Protein AF-A0A971V0Z0-F1 (afdb_monomer_lite)

Foldseek 3Di:
DVVQCVVCVVVVNNCSVQAADEQEAAQCSLVVQVVCLAPPLQRYLAYEYQLYFDQDPDAHDLSSLQHAYEQEAQPPQAPHVNRVSVNNLQVVQLRSLQSVGQYYYAYANPAHSFFAQCQLLVLVQSVLSCVQFPDPVPDSGTHGQDLQFKKWADPPPRDIDNRVPDDDDRSRIHIGSHDVSSVQRSCCNVPRHGDDPDAFAWWAPWDWDDDPFKIKTATHGDFDSNFGFFWKFKDKQNHTPAIVPNDTGQDDDGSGDPDPDPRPGDHRMDIGGDDPDQKMKIWMWTAGPNRHIYDIDIDIDGHD

Secondary structure (DSSP, 8-state):
-HHHHHHHHHHT-GGGGT--EEEEEETHHHHHHHHHHHH-GGGEEEEEEES--S-------TTGGGS-EEEEE-GGGSS-GGG-HHHHHHHHHHHHHHTT--EEEEE-TT-BTTB--THHHHHHHHHHHHHHHS-SSS-SPPPPP-TTT-EEE-TTT--EEEGGG--S--TTSEEESSHHHHHHHHHHHHHSS----SPPPPPEEEEEEEETTEEEEEEE----SSS-EEEEEEEETTEEEEEESSSS-SS---SS--------PPPSEEEEEPPSSSEEEEEEEEEETT--BPPPEEEEEE--

Radius of gyration: 22.87 Å; chains: 1; bounding box: 58×42×67 Å

Structure (mmCIF, N/CA/C/O backbone):
data_AF-A0A971V0Z0-F1
#
_entry.id   AF-A0A971V0Z0-F1
#
loop_
_atom_site.group_PDB
_atom_site.id
_atom_site.type_symbol
_atom_site.label_atom_id
_atom_site.label_alt_id
_atom_site.label_comp_id
_atom_site.label_asym_id
_atom_site.label_entity_id
_atom_site.label_seq_id
_atom_site.pdbx_PDB_ins_code
_atom_site.Cartn_x
_atom_site.Cartn_y
_atom_site.Cartn_z
_atom_site.occupancy
_atom_site.B_iso_or_equiv
_atom_site.auth_seq_id
_atom_site.auth_comp_id
_atom_site.auth_asym_id
_atom_site.auth_atom_id
_atom_site.pdbx_PDB_model_num
ATOM 1 N N . CYS A 1 1 ? 25.313 -8.062 7.297 1.00 66.12 1 CYS A N 1
ATOM 2 C CA . CYS A 1 1 ? 25.421 -6.592 7.423 1.00 66.12 1 CYS A CA 1
ATOM 3 C C . CYS A 1 1 ? 25.907 -6.265 8.836 1.00 66.12 1 CYS A C 1
ATOM 5 O O . CYS A 1 1 ? 25.155 -6.492 9.776 1.00 66.12 1 CYS A O 1
ATOM 7 N N . LYS A 1 2 ? 27.163 -5.816 9.006 1.00 83.69 2 LYS A N 1
ATOM 8 C CA . LYS A 1 2 ? 27.765 -5.567 10.334 1.00 83.69 2 LYS A CA 1
ATOM 9 C C . LYS A 1 2 ? 26.982 -4.517 11.141 1.00 83.69 2 LYS A C 1
ATOM 11 O O . LYS A 1 2 ? 26.727 -4.729 12.317 1.00 83.69 2 LYS A O 1
ATOM 16 N N . ILE A 1 3 ? 26.516 -3.461 10.471 1.00 89.38 3 ILE A N 1
ATOM 17 C CA . ILE A 1 3 ? 25.782 -2.350 11.094 1.00 89.38 3 ILE A CA 1
ATOM 18 C C . ILE A 1 3 ? 24.447 -2.817 11.690 1.00 89.38 3 ILE A C 1
ATOM 20 O O . ILE A 1 3 ? 24.179 -2.549 12.852 1.00 89.38 3 ILE A O 1
ATOM 24 N N . LEU A 1 4 ? 23.622 -3.558 10.941 1.00 90.19 4 LEU A N 1
ATOM 25 C CA . LEU A 1 4 ? 22.314 -4.003 11.450 1.00 90.19 4 LEU A CA 1
ATOM 26 C C . LEU A 1 4 ? 22.428 -4.982 12.623 1.00 90.19 4 LEU A C 1
ATOM 28 O O . LEU A 1 4 ? 21.596 -4.950 13.523 1.00 90.19 4 LEU A O 1
ATOM 32 N N . LYS A 1 5 ? 23.479 -5.811 12.641 1.00 92.38 5 LYS A N 1
ATOM 33 C CA . LYS A 1 5 ? 23.794 -6.656 13.796 1.00 92.38 5 LYS A CA 1
ATOM 34 C C . LYS A 1 5 ? 24.101 -5.807 15.031 1.00 92.38 5 LYS A C 1
ATOM 36 O O . LYS A 1 5 ? 23.558 -6.060 16.100 1.00 92.38 5 LYS A O 1
ATOM 41 N N . GLU A 1 6 ? 24.966 -4.806 14.885 1.00 94.38 6 GLU A N 1
ATOM 42 C CA . GLU A 1 6 ? 25.349 -3.912 15.983 1.00 94.38 6 GLU A CA 1
ATOM 43 C C . GLU A 1 6 ? 24.154 -3.100 16.498 1.00 94.38 6 GLU A C 1
ATOM 45 O O . GLU A 1 6 ? 23.947 -3.040 17.709 1.00 94.38 6 GLU A O 1
ATOM 50 N N . VAL A 1 7 ? 23.326 -2.553 15.599 1.00 94.38 7 VAL A N 1
ATOM 51 C CA . VAL A 1 7 ? 22.084 -1.852 15.961 1.00 94.38 7 VAL A CA 1
ATOM 52 C C . VAL A 1 7 ? 21.140 -2.785 16.712 1.00 94.38 7 VAL A C 1
ATOM 54 O O . VAL A 1 7 ? 20.671 -2.419 17.783 1.00 94.38 7 VAL A O 1
ATOM 57 N N . GLY A 1 8 ? 20.919 -4.003 16.209 1.00 94.94 8 GLY A N 1
ATOM 58 C CA . GLY A 1 8 ? 20.057 -4.982 16.868 1.00 94.94 8 GLY A CA 1
ATOM 59 C C . GLY A 1 8 ? 20.510 -5.337 18.283 1.00 94.94 8 GLY A C 1
ATOM 60 O O . GLY A 1 8 ? 19.686 -5.454 19.184 1.00 94.94 8 GLY A O 1
ATOM 61 N N . ILE A 1 9 ? 21.820 -5.432 18.523 1.00 94.88 9 ILE A N 1
ATOM 62 C CA . ILE A 1 9 ? 22.355 -5.631 19.878 1.00 94.88 9 ILE A CA 1
ATOM 63 C C . ILE A 1 9 ? 22.076 -4.406 20.760 1.00 94.88 9 ILE A C 1
ATOM 65 O O . ILE A 1 9 ? 21.632 -4.560 21.895 1.00 94.88 9 ILE A O 1
ATOM 69 N N . GLN A 1 10 ? 22.314 -3.192 20.254 1.00 96.19 10 GLN A N 1
ATOM 70 C CA . GLN A 1 10 ? 22.150 -1.957 21.031 1.00 96.19 10 GLN A CA 1
ATOM 71 C C . GLN A 1 10 ? 20.689 -1.646 21.374 1.00 96.19 10 GLN A C 1
ATOM 73 O O . GLN A 1 10 ? 20.423 -1.079 22.432 1.00 96.19 10 GLN A O 1
ATOM 78 N N . THR A 1 11 ? 19.744 -2.017 20.509 1.00 95.25 11 THR A N 1
ATOM 79 C CA . THR A 1 11 ? 18.313 -1.743 20.698 1.00 95.25 11 THR A CA 1
ATOM 80 C C . THR A 1 11 ? 17.535 -2.925 21.275 1.00 95.25 11 THR A C 1
ATOM 82 O O . THR A 1 11 ? 16.332 -2.809 21.468 1.00 95.25 11 THR A O 1
ATOM 85 N N . SER A 1 12 ? 18.201 -4.040 21.606 1.00 95.81 12 SER A N 1
ATOM 86 C CA . SER A 1 12 ? 17.560 -5.299 22.034 1.00 95.81 12 SER A CA 1
ATOM 87 C C . SER A 1 12 ? 16.625 -5.915 20.979 1.00 95.81 12 SER A C 1
ATOM 89 O O . SER A 1 12 ? 15.662 -6.595 21.322 1.00 95.81 12 SER A O 1
ATOM 91 N N . HIS A 1 13 ? 16.960 -5.715 19.703 1.00 94.69 13 HIS A N 1
ATOM 92 C CA . HIS A 1 13 ? 16.278 -6.253 18.524 1.00 94.69 13 HIS A CA 1
ATOM 93 C C . HIS A 1 13 ? 17.247 -7.070 17.639 1.00 94.69 13 HIS A C 1
ATOM 95 O O . HIS A 1 13 ? 17.576 -6.654 16.519 1.00 94.69 13 HIS A O 1
ATOM 101 N N . PRO A 1 14 ? 17.779 -8.217 18.114 1.00 93.12 14 PRO A N 1
ATOM 102 C CA . PRO A 1 14 ? 18.748 -9.025 17.362 1.00 93.12 14 PRO A CA 1
ATOM 103 C C . PRO A 1 14 ? 18.206 -9.535 16.015 1.00 93.12 14 PRO A C 1
ATOM 105 O O . PRO A 1 14 ? 18.985 -9.819 15.103 1.00 93.12 14 PRO A O 1
ATOM 108 N N . GLU A 1 15 ? 16.882 -9.604 15.855 1.00 90.75 15 GLU A N 1
ATOM 109 C CA . GLU A 1 15 ? 16.208 -9.948 14.605 1.00 90.75 15 GLU A CA 1
ATOM 110 C C . GLU A 1 15 ? 16.600 -9.030 13.436 1.00 90.75 15 GLU A C 1
ATOM 112 O O . GLU A 1 15 ? 16.624 -9.491 12.294 1.00 90.75 15 GLU A O 1
ATOM 117 N N . LEU A 1 16 ? 17.011 -7.779 13.694 1.00 91.25 16 LEU A N 1
ATOM 118 C CA . LEU A 1 16 ? 17.442 -6.829 12.658 1.00 91.25 16 LEU A CA 1
ATOM 119 C C . LEU A 1 16 ? 18.621 -7.341 11.813 1.00 91.25 16 LEU A C 1
ATOM 121 O O . LEU A 1 16 ? 18.767 -6.954 10.650 1.00 91.25 16 LEU A O 1
ATOM 125 N N . GLU A 1 17 ? 19.454 -8.243 12.347 1.00 90.56 17 GLU A N 1
ATOM 126 C CA . GLU A 1 17 ? 20.558 -8.836 11.583 1.00 90.56 17 GLU A CA 1
ATOM 127 C C . GLU A 1 17 ? 20.050 -9.610 10.354 1.00 90.56 17 GLU A C 1
ATOM 129 O O . GLU A 1 17 ? 20.682 -9.571 9.288 1.00 90.56 17 GLU A O 1
ATOM 134 N N . THR A 1 18 ? 18.902 -10.281 10.480 1.00 88.81 18 THR A N 1
ATOM 135 C CA . THR A 1 18 ? 18.424 -11.290 9.520 1.00 88.81 18 THR A CA 1
ATOM 136 C C . THR A 1 18 ? 17.052 -10.997 8.923 1.00 88.81 18 THR A C 1
ATOM 138 O O . THR A 1 18 ? 16.766 -11.514 7.844 1.00 88.81 18 THR A O 1
ATOM 141 N N . ALA A 1 19 ? 16.249 -10.131 9.548 1.00 90.62 19 ALA A N 1
ATOM 142 C CA . ALA A 1 19 ? 14.921 -9.771 9.067 1.00 90.62 19 ALA A CA 1
ATOM 143 C C . ALA A 1 19 ? 14.952 -9.303 7.596 1.00 90.62 19 ALA A C 1
ATOM 145 O O . ALA A 1 19 ? 15.862 -8.557 7.204 1.00 90.62 19 ALA A O 1
ATOM 146 N N . PRO A 1 20 ? 14.005 -9.751 6.756 1.00 93.56 20 PRO A N 1
ATOM 147 C CA . PRO A 1 20 ? 13.909 -9.276 5.386 1.00 93.56 20 PRO A CA 1
ATOM 148 C C . PRO A 1 20 ? 13.386 -7.832 5.335 1.00 93.56 20 PRO A C 1
ATOM 150 O O . PRO A 1 20 ? 12.742 -7.352 6.264 1.00 93.56 20 PRO A O 1
ATOM 153 N N . PHE A 1 21 ? 13.642 -7.146 4.225 1.00 94.31 21 PHE A N 1
ATOM 154 C CA . PHE A 1 21 ? 13.258 -5.759 4.004 1.00 94.31 21 PHE A CA 1
ATOM 155 C C . PHE A 1 21 ? 12.056 -5.650 3.072 1.00 94.31 21 PHE A C 1
ATOM 157 O O . PHE A 1 21 ? 12.042 -6.231 1.985 1.00 94.31 21 PHE A O 1
ATOM 164 N N . LEU A 1 22 ? 11.095 -4.819 3.460 1.00 96.06 22 LEU A N 1
ATOM 165 C CA . LEU A 1 22 ? 10.288 -4.066 2.508 1.00 96.06 22 LEU A CA 1
ATOM 166 C C . LEU A 1 22 ? 10.969 -2.716 2.330 1.00 96.06 22 LEU A C 1
ATOM 168 O O . LEU A 1 22 ? 11.255 -2.036 3.316 1.00 96.06 22 LEU A O 1
ATOM 172 N N . LEU A 1 23 ? 11.284 -2.362 1.090 1.00 97.00 23 LEU A N 1
ATOM 173 C CA . LEU A 1 23 ? 11.991 -1.125 0.793 1.00 97.00 23 LEU A CA 1
ATOM 174 C C . LEU A 1 23 ? 11.047 -0.159 0.104 1.00 97.00 23 LEU A C 1
ATOM 176 O O . LEU A 1 23 ? 10.551 -0.437 -0.983 1.00 97.00 23 LEU A O 1
ATOM 180 N N . TRP A 1 24 ? 10.841 0.990 0.727 1.00 94.69 24 TRP A N 1
ATOM 181 C CA . TRP A 1 24 ? 10.303 2.159 0.061 1.00 94.69 24 TRP A CA 1
ATOM 182 C C . TRP A 1 24 ? 11.382 3.230 0.024 1.00 94.69 24 TRP A C 1
ATOM 184 O O . TRP A 1 24 ? 12.087 3.438 1.013 1.00 94.69 24 TRP A O 1
ATOM 194 N N . GLY A 1 25 ? 11.509 3.902 -1.113 1.00 93.69 25 GLY A N 1
ATOM 195 C CA . GLY A 1 25 ? 12.444 5.002 -1.253 1.00 93.69 25 GLY A CA 1
ATOM 196 C C . GLY A 1 25 ? 11.913 6.068 -2.188 1.00 93.69 25 GLY A C 1
ATOM 197 O O . GLY A 1 25 ? 11.501 5.758 -3.308 1.00 93.69 25 GLY A O 1
ATOM 198 N N . HIS A 1 26 ? 11.974 7.315 -1.736 1.00 93.69 26 HIS A N 1
ATOM 199 C CA . HIS A 1 26 ? 11.645 8.485 -2.530 1.00 93.69 26 HIS A CA 1
ATOM 200 C C . HIS A 1 26 ? 12.913 9.207 -3.009 1.00 93.69 26 HIS A C 1
ATOM 202 O O . HIS A 1 26 ? 13.921 9.244 -2.299 1.00 93.69 26 HIS A O 1
ATOM 208 N N . SER A 1 27 ? 12.908 9.725 -4.241 1.00 93.69 27 SER A N 1
ATOM 209 C CA . SER A 1 27 ? 14.025 10.492 -4.810 1.00 93.69 27 SER A CA 1
ATOM 210 C C . SER A 1 27 ? 15.372 9.745 -4.711 1.00 93.69 27 SER A C 1
ATOM 212 O O . SER A 1 27 ? 15.506 8.617 -5.202 1.00 93.69 27 SER A O 1
ATOM 214 N N . GLY A 1 28 ? 16.384 10.311 -4.046 1.00 94.62 28 GLY A N 1
ATOM 215 C CA . GLY A 1 28 ? 17.658 9.631 -3.772 1.00 94.62 28 GLY A CA 1
ATOM 216 C C . GLY A 1 28 ? 17.525 8.345 -2.936 1.00 94.62 28 GLY A C 1
ATOM 217 O O . GLY A 1 28 ? 18.286 7.397 -3.131 1.00 94.62 28 GLY A O 1
ATOM 218 N N . GLY A 1 29 ? 16.520 8.252 -2.062 1.00 94.75 29 GLY A N 1
ATOM 219 C CA . GLY A 1 29 ? 16.172 7.016 -1.353 1.00 94.75 29 GLY A CA 1
ATOM 220 C C . GLY A 1 29 ? 15.644 5.928 -2.295 1.00 94.75 29 GLY A C 1
ATOM 221 O O . GLY A 1 29 ? 15.881 4.738 -2.075 1.00 94.75 29 GLY A O 1
ATOM 222 N N . GLY A 1 30 ? 14.992 6.324 -3.392 1.00 95.88 30 GLY A N 1
ATOM 223 C CA . GLY A 1 30 ? 14.602 5.424 -4.476 1.00 95.88 30 GLY A CA 1
ATOM 224 C C . GLY A 1 30 ? 15.822 4.824 -5.180 1.00 95.88 30 GLY A C 1
ATOM 225 O O . GLY A 1 30 ? 15.893 3.607 -5.339 1.00 95.88 30 GLY A O 1
ATOM 226 N N . TYR A 1 31 ? 16.829 5.645 -5.500 1.00 97.00 31 TYR A N 1
ATOM 227 C CA . TYR A 1 31 ? 18.114 5.170 -6.038 1.00 97.00 31 TYR A CA 1
ATOM 228 C C . TYR A 1 31 ? 18.806 4.192 -5.084 1.00 97.00 31 TYR A C 1
ATOM 230 O O . TYR A 1 31 ? 19.267 3.125 -5.493 1.00 97.00 31 TYR A O 1
ATOM 238 N N . TRP A 1 32 ? 18.844 4.528 -3.793 1.00 97.31 32 TRP A N 1
ATOM 239 C CA . TRP A 1 32 ? 19.404 3.649 -2.771 1.00 97.31 32 TRP A CA 1
ATOM 240 C C . TRP A 1 32 ? 18.649 2.314 -2.691 1.00 97.31 32 TRP A C 1
ATOM 242 O O . TRP A 1 32 ? 19.277 1.259 -2.633 1.00 97.31 32 TRP A O 1
ATOM 252 N N . SER A 1 33 ? 17.317 2.331 -2.784 1.00 98.00 33 SER A N 1
ATOM 253 C CA . SER A 1 33 ? 16.497 1.112 -2.805 1.00 98.00 33 SER A CA 1
ATOM 254 C C . SER A 1 33 ? 16.801 0.232 -4.024 1.00 98.00 33 SER A C 1
ATOM 256 O O . SER A 1 33 ? 16.891 -0.991 -3.901 1.00 98.00 33 SER A O 1
ATOM 258 N N . LEU A 1 34 ? 17.053 0.837 -5.190 1.00 98.50 34 LEU A N 1
ATOM 259 C CA . LEU A 1 34 ? 17.511 0.123 -6.387 1.00 98.50 34 LEU A CA 1
ATOM 260 C C . LEU A 1 34 ? 18.926 -0.456 -6.230 1.00 98.50 34 LEU A C 1
ATOM 262 O O . LEU A 1 34 ? 19.196 -1.542 -6.747 1.00 98.50 34 LEU A O 1
ATOM 266 N N . ALA A 1 35 ? 19.820 0.225 -5.509 1.00 98.19 35 ALA A N 1
ATOM 267 C CA . ALA A 1 35 ? 21.143 -0.303 -5.176 1.00 98.19 35 ALA A CA 1
ATOM 268 C C . ALA A 1 35 ? 21.047 -1.486 -4.197 1.00 98.19 35 ALA A C 1
ATOM 270 O O . ALA A 1 35 ? 21.724 -2.496 -4.378 1.00 98.19 35 ALA A O 1
ATOM 271 N N . MET A 1 36 ? 20.148 -1.414 -3.212 1.00 98.00 36 MET A N 1
ATOM 272 C CA . MET A 1 36 ? 19.865 -2.531 -2.308 1.00 98.00 36 MET A CA 1
ATOM 273 C C . MET A 1 36 ? 19.307 -3.740 -3.062 1.00 98.00 36 MET A C 1
ATOM 275 O O . MET A 1 36 ? 19.727 -4.864 -2.796 1.00 98.00 36 MET A O 1
ATOM 279 N N . LEU A 1 37 ? 18.419 -3.518 -4.038 1.00 98.31 37 LEU A N 1
ATOM 280 C CA . LEU A 1 37 ? 17.925 -4.571 -4.929 1.00 98.31 37 LEU A CA 1
ATOM 281 C C . LEU A 1 37 ? 19.058 -5.244 -5.718 1.00 98.31 37 LEU A C 1
ATOM 283 O O . LEU A 1 37 ? 19.038 -6.460 -5.903 1.00 98.31 37 LEU A O 1
ATOM 287 N N . ARG A 1 38 ? 20.051 -4.472 -6.172 1.00 98.12 38 ARG A N 1
ATOM 288 C CA . ARG A 1 38 ? 21.235 -4.998 -6.864 1.00 98.12 38 ARG A CA 1
ATOM 289 C C . ARG A 1 38 ? 22.103 -5.854 -5.936 1.00 98.12 38 ARG A C 1
ATOM 291 O O . ARG A 1 38 ? 22.470 -6.964 -6.318 1.00 98.12 38 ARG A O 1
ATOM 298 N N . ASP A 1 39 ? 22.423 -5.340 -4.750 1.00 97.31 39 ASP A N 1
ATOM 299 C CA . ASP A 1 39 ? 23.467 -5.901 -3.881 1.00 97.31 39 ASP A CA 1
ATOM 300 C C . ASP A 1 39 ? 22.970 -6.983 -2.916 1.00 97.31 39 ASP A C 1
ATOM 302 O O . ASP A 1 39 ? 23.721 -7.905 -2.602 1.00 97.31 39 ASP A O 1
ATOM 306 N N . TYR A 1 40 ? 21.722 -6.882 -2.446 1.00 95.75 40 TYR A N 1
ATOM 307 C CA . TYR A 1 40 ? 21.161 -7.748 -1.399 1.00 95.75 40 TYR A CA 1
ATOM 308 C C . TYR A 1 40 ? 19.764 -8.306 -1.742 1.00 95.75 40 TYR A C 1
ATOM 310 O O . TYR A 1 40 ? 18.870 -8.285 -0.887 1.00 95.75 40 TYR A O 1
ATOM 318 N N . PRO A 1 41 ? 19.518 -8.813 -2.966 1.00 96.44 41 PRO A N 1
ATOM 319 C CA . PRO A 1 41 ? 18.182 -9.241 -3.387 1.00 96.44 41 PRO A CA 1
ATOM 320 C C . PRO A 1 41 ? 17.582 -10.348 -2.508 1.00 96.44 41 PRO A C 1
ATOM 322 O O . PRO A 1 41 ? 16.375 -10.373 -2.285 1.00 96.44 41 PRO A O 1
ATOM 325 N N . GLU A 1 42 ? 18.400 -11.240 -1.947 1.00 93.44 42 GLU A N 1
ATOM 326 C CA . GLU A 1 42 ? 17.946 -12.311 -1.050 1.00 93.44 42 GLU A CA 1
ATOM 327 C C . GLU A 1 42 ? 17.357 -11.808 0.274 1.00 93.44 42 GLU A C 1
ATOM 329 O O . GLU A 1 42 ? 16.672 -12.559 0.965 1.00 93.44 42 GLU A O 1
ATOM 334 N N . ARG A 1 43 ? 17.613 -10.545 0.632 1.00 93.06 43 ARG A N 1
ATOM 335 C CA . ARG A 1 43 ? 17.092 -9.910 1.845 1.00 93.06 43 ARG A CA 1
ATOM 336 C C . ARG A 1 43 ? 15.790 -9.162 1.613 1.00 93.06 43 ARG A C 1
ATOM 338 O O . ARG A 1 43 ? 15.237 -8.659 2.579 1.00 93.06 43 ARG A O 1
ATOM 345 N N . ILE A 1 44 ? 15.308 -9.041 0.380 1.00 97.06 44 ILE A N 1
ATOM 346 C CA . ILE A 1 44 ? 14.229 -8.109 0.045 1.00 97.06 44 ILE A CA 1
ATOM 347 C C . ILE A 1 44 ? 12.956 -8.882 -0.277 1.00 97.06 44 ILE A C 1
ATOM 349 O O . ILE A 1 44 ? 12.992 -9.829 -1.057 1.00 97.06 44 ILE A O 1
ATOM 353 N N . LEU A 1 45 ? 11.828 -8.454 0.292 1.00 97.62 45 LEU A N 1
ATOM 354 C CA . LEU A 1 45 ? 10.473 -8.944 0.016 1.00 97.62 45 LEU A CA 1
ATOM 355 C C . LEU A 1 45 ? 9.815 -8.201 -1.152 1.00 97.62 45 LEU A C 1
ATOM 357 O O . LEU A 1 45 ? 9.182 -8.830 -1.995 1.00 97.62 45 LEU A O 1
ATOM 361 N N . ALA A 1 46 ? 9.993 -6.889 -1.231 1.00 98.56 46 ALA A N 1
ATOM 362 C CA . ALA A 1 46 ? 9.531 -6.053 -2.332 1.00 98.56 46 ALA A CA 1
ATOM 363 C C . ALA A 1 46 ? 10.184 -4.672 -2.251 1.00 98.56 46 ALA A C 1
ATOM 365 O O . ALA A 1 46 ? 10.679 -4.270 -1.192 1.00 98.56 46 ALA A O 1
ATOM 366 N N . VAL A 1 47 ? 10.154 -3.951 -3.369 1.00 98.69 47 VAL A N 1
ATOM 367 C CA . VAL A 1 47 ? 10.658 -2.582 -3.478 1.00 98.69 47 VAL A CA 1
ATOM 368 C C . VAL A 1 47 ? 9.592 -1.686 -4.102 1.00 98.69 47 VAL A C 1
ATOM 370 O O . VAL A 1 47 ? 9.008 -2.039 -5.124 1.00 98.69 47 VAL A O 1
ATOM 373 N N . VAL A 1 48 ? 9.363 -0.511 -3.520 1.00 98.06 48 VAL A N 1
ATOM 374 C CA . VAL A 1 48 ? 8.615 0.581 -4.147 1.00 98.06 48 VAL A CA 1
ATOM 375 C C . VAL A 1 48 ? 9.513 1.810 -4.243 1.00 98.06 48 VAL A C 1
ATOM 377 O O . VAL A 1 48 ? 10.018 2.318 -3.245 1.00 98.06 48 VAL A O 1
ATOM 380 N N . CYS A 1 49 ? 9.701 2.299 -5.460 1.00 97.00 49 CYS A N 1
ATOM 381 C CA . CYS A 1 49 ? 10.505 3.472 -5.764 1.00 97.00 49 CYS A CA 1
ATOM 382 C C . CYS A 1 49 ? 9.583 4.617 -6.182 1.00 97.00 49 CYS A C 1
ATOM 384 O O . CYS A 1 49 ? 8.975 4.575 -7.251 1.00 97.00 49 CYS A O 1
ATOM 386 N N . TYR A 1 50 ? 9.496 5.645 -5.346 1.00 94.19 50 TYR A N 1
ATOM 387 C CA . TYR A 1 50 ? 8.767 6.873 -5.626 1.00 94.19 50 TYR A CA 1
ATOM 388 C C . TYR A 1 50 ? 9.742 7.886 -6.231 1.00 94.19 50 TYR A C 1
ATOM 390 O O . TYR A 1 50 ? 10.583 8.438 -5.534 1.00 94.19 50 TYR A O 1
ATOM 398 N N . SER A 1 51 ? 9.651 8.127 -7.537 1.00 95.19 51 SER A N 1
ATOM 399 C CA . SER A 1 51 ? 10.448 9.156 -8.213 1.00 95.19 51 SER A CA 1
ATOM 400 C C . SER A 1 51 ? 11.956 8.974 -8.010 1.00 95.19 51 SER A C 1
ATOM 402 O O . SER A 1 51 ? 12.659 9.909 -7.649 1.00 95.19 51 SER A O 1
ATOM 404 N N . ALA A 1 52 ? 12.462 7.747 -8.184 1.00 95.94 52 ALA A N 1
ATOM 405 C CA . ALA A 1 52 ? 13.874 7.435 -7.954 1.00 95.94 52 ALA A CA 1
ATOM 406 C C . ALA A 1 52 ? 14.799 8.267 -8.860 1.00 95.94 52 ALA A C 1
ATOM 408 O O . ALA A 1 52 ? 14.624 8.263 -10.072 1.00 95.94 52 ALA A O 1
ATOM 409 N N . ALA A 1 53 ? 15.794 8.935 -8.278 1.00 94.19 53 ALA A N 1
ATOM 410 C CA . ALA A 1 53 ? 16.714 9.824 -8.993 1.00 94.19 53 ALA A CA 1
ATOM 411 C C . ALA A 1 53 ? 17.947 9.095 -9.571 1.00 94.19 53 ALA A C 1
ATOM 413 O O . ALA A 1 53 ? 18.302 8.019 -9.104 1.00 94.19 53 ALA A O 1
ATOM 414 N N . GLY A 1 54 ? 18.673 9.716 -10.508 1.00 92.50 54 GLY A N 1
ATOM 415 C CA . GLY A 1 54 ? 20.086 9.410 -10.804 1.00 92.50 54 GLY A CA 1
ATOM 416 C C . GLY A 1 54 ? 20.395 8.395 -11.917 1.00 92.50 54 GLY A C 1
ATOM 417 O O . GLY A 1 54 ? 21.554 8.302 -12.312 1.00 92.50 54 GLY A O 1
ATOM 418 N N . ASP A 1 55 ? 19.404 7.680 -12.452 1.00 90.88 55 A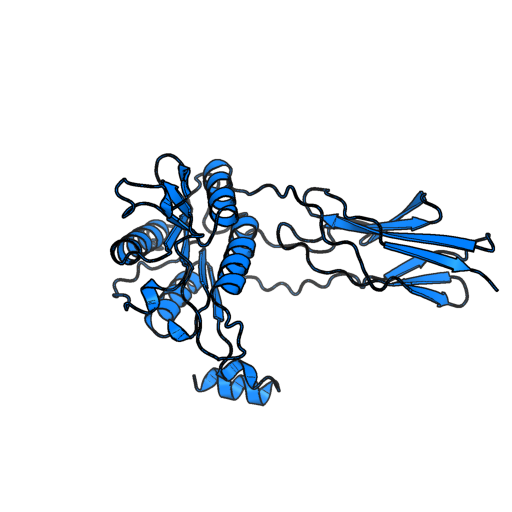SP A N 1
ATOM 419 C CA . ASP A 1 55 ? 19.500 6.749 -13.595 1.00 90.88 55 ASP A CA 1
ATOM 420 C C . ASP A 1 55 ? 20.669 5.739 -13.507 1.00 90.88 55 ASP A C 1
ATOM 422 O O . ASP A 1 55 ? 21.682 5.856 -14.212 1.00 90.88 55 ASP A O 1
ATOM 426 N N . PRO A 1 56 ? 20.557 4.729 -12.628 1.00 93.38 56 PRO A N 1
ATOM 427 C CA . PRO A 1 56 ? 21.611 3.753 -12.405 1.00 93.38 56 PRO A CA 1
ATOM 428 C C . PRO A 1 56 ? 21.896 2.892 -13.644 1.00 93.38 56 PRO A C 1
ATOM 430 O O . PRO A 1 56 ? 21.005 2.267 -14.211 1.00 93.38 56 PRO A O 1
ATOM 433 N N . GLN A 1 57 ? 23.177 2.781 -14.012 1.00 93.38 57 GLN A N 1
ATOM 434 C CA . GLN A 1 57 ? 23.634 2.055 -15.211 1.00 93.38 57 GLN A CA 1
ATOM 435 C C . GLN A 1 57 ? 24.121 0.618 -14.944 1.00 93.38 57 GLN A C 1
ATOM 437 O O . GLN A 1 57 ? 24.740 -0.000 -15.805 1.00 93.38 57 GLN A O 1
ATOM 442 N N . TRP A 1 58 ? 23.878 0.063 -13.756 1.00 95.75 58 TRP A N 1
ATOM 443 C CA . TRP A 1 58 ? 24.323 -1.291 -13.401 1.00 95.75 58 TRP A CA 1
ATOM 444 C C . TRP A 1 58 ? 23.377 -2.385 -13.903 1.00 95.75 58 TRP A C 1
ATOM 446 O O . TRP A 1 58 ? 22.229 -2.123 -14.271 1.00 95.75 58 TRP A O 1
ATOM 456 N N . ASP A 1 59 ? 23.844 -3.631 -13.861 1.00 96.81 59 ASP A N 1
ATOM 457 C CA . ASP A 1 59 ? 23.034 -4.813 -14.152 1.00 96.81 59 ASP A CA 1
ATOM 458 C C . ASP A 1 59 ? 22.464 -5.459 -12.889 1.00 96.81 59 ASP A C 1
ATOM 460 O O . ASP A 1 59 ? 22.997 -5.314 -11.786 1.00 96.81 59 ASP A O 1
ATOM 464 N N . TYR A 1 60 ? 21.363 -6.187 -13.069 1.00 98.19 60 TYR A N 1
ATOM 465 C CA . TYR A 1 60 ? 20.689 -6.936 -12.014 1.00 98.19 60 TYR A CA 1
ATOM 466 C C . TYR A 1 60 ? 20.961 -8.433 -12.155 1.00 98.19 60 TYR A C 1
ATOM 468 O O . TYR A 1 60 ? 21.054 -8.976 -13.254 1.00 98.19 60 TYR A O 1
ATOM 476 N N . SER A 1 61 ? 21.073 -9.124 -11.022 1.00 98.38 61 SER A N 1
ATOM 477 C CA . SER A 1 61 ? 21.210 -10.581 -11.002 1.00 98.38 61 SER A CA 1
ATOM 478 C C . SER A 1 61 ? 19.863 -11.278 -11.230 1.00 98.38 61 SER A C 1
ATOM 480 O O . SER A 1 61 ? 18.798 -10.708 -10.992 1.00 98.38 61 SER A O 1
ATOM 482 N N . CYS A 1 62 ? 19.884 -12.569 -11.578 1.00 97.56 62 CYS A N 1
ATOM 483 C CA . CYS A 1 62 ? 18.663 -13.388 -11.625 1.00 97.56 62 CYS A CA 1
ATOM 484 C C . CYS A 1 62 ? 17.935 -13.460 -10.267 1.00 97.56 62 CYS A C 1
ATOM 486 O O . CYS A 1 62 ? 16.739 -13.730 -10.226 1.00 97.56 62 CYS A O 1
ATOM 488 N N . LYS A 1 63 ? 18.637 -13.220 -9.147 1.00 97.69 63 LYS A N 1
ATOM 489 C CA . LYS A 1 63 ? 18.011 -13.127 -7.820 1.00 97.69 63 LYS A CA 1
ATOM 490 C C . LYS A 1 63 ? 17.207 -11.837 -7.676 1.00 97.69 63 LYS A C 1
ATOM 492 O O . LYS A 1 63 ? 16.088 -11.883 -7.182 1.00 97.69 63 LYS A O 1
ATOM 497 N N . ALA A 1 64 ? 17.747 -10.712 -8.146 1.00 98.31 64 ALA A N 1
ATOM 498 C CA . ALA A 1 64 ? 17.038 -9.433 -8.164 1.00 98.31 64 ALA A CA 1
ATOM 499 C C . ALA A 1 64 ? 15.796 -9.482 -9.070 1.00 98.31 64 ALA A C 1
ATOM 501 O O . ALA A 1 64 ? 14.751 -8.954 -8.707 1.00 98.31 64 ALA A O 1
ATOM 502 N N . ALA A 1 65 ? 15.863 -10.215 -10.186 1.00 97.94 65 ALA A N 1
ATOM 503 C CA . ALA A 1 65 ? 14.725 -10.423 -11.085 1.00 97.94 65 ALA A CA 1
ATOM 504 C C . ALA A 1 65 ? 13.565 -11.247 -10.481 1.00 97.94 65 ALA A C 1
ATOM 506 O O . ALA A 1 65 ? 12.520 -11.374 -11.105 1.00 97.94 65 ALA A O 1
ATOM 507 N N . LYS A 1 66 ? 13.703 -11.797 -9.268 1.00 97.81 66 LYS A N 1
ATOM 508 C CA . LYS A 1 66 ? 12.606 -12.473 -8.548 1.00 97.81 66 LYS A CA 1
ATOM 509 C C . LYS A 1 66 ? 11.834 -11.540 -7.609 1.00 97.81 66 LYS A C 1
ATOM 511 O O . LYS A 1 66 ? 10.827 -11.951 -7.035 1.00 97.81 66 LYS A O 1
ATOM 516 N N . ILE A 1 67 ? 12.314 -10.313 -7.411 1.00 98.56 67 ILE A N 1
ATOM 517 C CA . ILE A 1 67 ? 11.805 -9.389 -6.395 1.00 98.56 67 ILE A CA 1
ATOM 518 C C . ILE A 1 67 ? 10.732 -8.477 -7.007 1.00 98.56 67 ILE A C 1
ATOM 520 O O . ILE A 1 67 ? 11.027 -7.801 -7.993 1.00 98.56 67 ILE A O 1
ATOM 524 N N . PRO A 1 68 ? 9.513 -8.417 -6.435 1.00 98.69 68 PRO A N 1
ATOM 525 C CA . PRO A 1 68 ? 8.498 -7.448 -6.837 1.00 98.69 68 PRO A CA 1
ATOM 526 C C . PRO A 1 68 ? 9.010 -6.011 -6.715 1.00 98.69 68 PRO A C 1
ATOM 528 O O . PRO A 1 68 ? 9.454 -5.602 -5.639 1.00 98.69 68 PRO A O 1
ATOM 531 N N . LEU A 1 69 ? 8.931 -5.255 -7.809 1.00 98.81 69 LEU A N 1
ATOM 532 C CA . LEU A 1 69 ? 9.341 -3.855 -7.889 1.00 98.81 69 LEU A CA 1
ATOM 533 C C . LEU A 1 69 ? 8.211 -3.002 -8.472 1.00 98.81 69 LEU A C 1
ATOM 535 O O . LEU A 1 69 ? 7.751 -3.261 -9.580 1.00 98.81 69 LEU A O 1
ATOM 539 N N . LEU A 1 70 ? 7.824 -1.942 -7.765 1.00 98.75 70 LEU A N 1
ATOM 540 C CA . LEU A 1 70 ? 6.916 -0.910 -8.263 1.00 98.75 70 LEU A CA 1
ATOM 541 C C . LEU A 1 70 ? 7.664 0.419 -8.399 1.00 98.75 70 LEU A C 1
ATOM 543 O O . LEU A 1 70 ? 8.134 0.985 -7.414 1.00 98.75 70 LEU A O 1
ATOM 547 N N . LEU A 1 71 ? 7.765 0.926 -9.621 1.00 98.44 71 LEU A N 1
ATOM 548 C CA . LEU A 1 71 ? 8.382 2.207 -9.950 1.00 98.44 71 LEU A CA 1
ATOM 549 C C . LEU A 1 71 ? 7.279 3.223 -10.220 1.00 98.44 71 LEU A C 1
ATOM 551 O O . LEU A 1 71 ? 6.442 3.007 -11.087 1.00 98.44 71 LEU A O 1
ATOM 555 N N . ARG A 1 72 ? 7.275 4.349 -9.519 1.00 96.00 72 ARG A N 1
ATOM 556 C CA . ARG A 1 72 ? 6.375 5.467 -9.809 1.00 96.00 72 ARG A CA 1
ATOM 557 C C . ARG A 1 72 ? 7.195 6.659 -10.279 1.00 96.00 72 ARG A C 1
ATOM 559 O O . ARG A 1 72 ? 8.171 7.001 -9.619 1.00 96.00 72 ARG A O 1
ATOM 566 N N . HIS A 1 73 ? 6.763 7.327 -11.347 1.00 95.81 73 HIS A N 1
ATOM 567 C CA . HIS A 1 73 ? 7.299 8.628 -11.765 1.00 95.81 73 HIS A CA 1
ATOM 568 C C . HIS A 1 73 ? 6.171 9.598 -12.171 1.00 95.81 73 HIS A C 1
ATOM 570 O O . HIS A 1 73 ? 5.053 9.177 -12.461 1.00 95.81 73 HIS A O 1
ATOM 576 N N . ALA A 1 74 ? 6.460 10.899 -12.194 1.00 95.06 74 ALA A N 1
ATOM 577 C CA . ALA A 1 74 ? 5.533 11.984 -12.562 1.00 95.06 74 ALA A CA 1
ATOM 578 C C . ALA A 1 74 ? 5.889 12.668 -13.902 1.00 95.06 74 ALA A C 1
ATOM 580 O O . ALA A 1 74 ? 5.498 13.803 -14.176 1.00 95.06 74 ALA A O 1
ATOM 581 N N . GLY A 1 75 ? 6.643 11.976 -14.760 1.00 94.44 75 GLY A N 1
ATOM 582 C CA . GLY A 1 75 ? 7.056 12.489 -16.073 1.00 94.44 75 GLY A CA 1
ATOM 583 C C . GLY A 1 75 ? 7.824 13.812 -15.968 1.00 94.44 75 GLY A C 1
ATOM 584 O O . GLY A 1 75 ? 8.692 13.962 -15.115 1.00 94.44 75 GLY A O 1
ATOM 585 N N . ALA A 1 76 ? 7.493 14.786 -16.816 1.00 92.62 76 ALA A N 1
ATOM 586 C CA . ALA A 1 76 ? 8.147 16.099 -16.811 1.00 92.62 76 ALA A CA 1
ATOM 587 C C . ALA A 1 76 ? 7.926 16.908 -15.515 1.00 92.62 76 ALA A C 1
ATOM 589 O O . ALA A 1 76 ? 8.694 17.823 -15.239 1.00 92.62 76 ALA A O 1
ATOM 590 N N . ASN A 1 77 ? 6.912 16.564 -14.711 1.00 91.88 77 ASN A N 1
ATOM 591 C CA . ASN A 1 77 ? 6.639 17.201 -13.418 1.00 91.88 77 ASN A CA 1
ATOM 592 C C . ASN A 1 77 ? 7.441 16.563 -12.266 1.00 91.88 77 ASN A C 1
ATOM 594 O O . ASN A 1 77 ? 7.274 16.930 -11.099 1.00 91.88 77 ASN A O 1
ATOM 598 N N . ASP A 1 78 ? 8.291 15.581 -12.567 1.00 92.00 78 ASP A N 1
ATOM 599 C CA . ASP A 1 78 ? 9.012 14.778 -11.584 1.00 92.00 78 ASP A CA 1
ATOM 600 C C . ASP A 1 78 ? 10.360 15.383 -11.171 1.00 92.00 78 ASP A C 1
ATOM 602 O O . ASP A 1 78 ? 11.408 14.734 -11.205 1.00 92.00 78 ASP A O 1
ATOM 606 N N . GLY A 1 79 ? 10.311 16.658 -10.787 1.00 87.25 79 GLY A N 1
ATOM 607 C CA . GLY A 1 79 ? 11.485 17.450 -10.446 1.00 87.25 79 GLY A CA 1
ATOM 608 C C . GLY A 1 79 ? 12.105 18.095 -11.681 1.00 87.25 79 GLY A C 1
ATOM 609 O O . GLY A 1 79 ? 11.427 18.328 -12.681 1.00 87.25 79 GLY A O 1
ATOM 610 N N . THR A 1 80 ? 13.390 18.435 -11.603 1.00 90.69 80 THR A N 1
ATOM 611 C CA . THR A 1 80 ? 14.112 18.978 -12.757 1.00 90.69 80 THR A CA 1
ATOM 612 C C . THR A 1 80 ? 14.664 17.838 -13.627 1.00 90.69 80 THR A C 1
ATOM 614 O O . THR A 1 80 ? 14.951 16.756 -13.099 1.00 90.69 80 THR A O 1
ATOM 617 N N . PRO A 1 81 ? 14.845 18.037 -14.947 1.00 89.44 81 PRO A N 1
ATOM 618 C CA . PRO A 1 81 ? 15.345 16.993 -15.848 1.00 89.44 81 PRO A CA 1
ATOM 619 C C . PRO A 1 81 ? 16.686 16.374 -15.421 1.00 89.44 81 PRO A C 1
ATOM 621 O O . PRO A 1 81 ? 16.955 15.211 -15.707 1.00 89.44 81 PRO A O 1
ATOM 624 N N . GLU A 1 82 ? 17.521 17.115 -14.689 1.00 92.31 82 GLU A N 1
ATOM 625 C CA . GLU A 1 82 ? 18.818 16.650 -14.185 1.00 92.31 82 GLU A CA 1
ATOM 626 C C . GLU A 1 82 ? 18.695 15.555 -13.113 1.00 92.31 82 GLU A C 1
ATOM 628 O O . GLU A 1 82 ? 19.653 14.815 -12.890 1.00 92.31 82 GLU A O 1
ATOM 633 N N . ILE A 1 83 ? 17.530 15.423 -12.464 1.00 92.06 83 ILE A N 1
ATOM 634 C CA . ILE A 1 83 ? 17.257 14.376 -11.465 1.00 92.06 83 ILE A CA 1
ATOM 635 C C . ILE A 1 83 ? 16.963 13.029 -12.148 1.00 92.06 83 ILE A C 1
ATOM 637 O O . ILE A 1 83 ? 17.269 11.973 -11.589 1.00 92.06 83 ILE A O 1
ATOM 641 N N . ARG A 1 84 ? 16.453 13.057 -13.389 1.00 96.19 84 ARG A N 1
ATOM 642 C CA . ARG A 1 84 ? 16.257 11.884 -14.262 1.00 96.19 84 ARG A CA 1
ATOM 643 C C . ARG A 1 84 ? 15.300 10.822 -13.698 1.00 96.19 84 ARG A C 1
ATOM 645 O O . ARG A 1 84 ? 15.522 9.623 -13.883 1.00 96.19 84 ARG A O 1
ATOM 652 N N . CYS A 1 85 ? 14.259 11.229 -12.965 1.00 96.25 85 CYS A N 1
ATOM 653 C CA . CYS A 1 85 ? 13.299 10.291 -12.365 1.00 96.25 85 CYS A CA 1
ATOM 654 C C . CYS A 1 85 ? 12.545 9.441 -13.404 1.00 96.25 85 CYS A C 1
ATOM 656 O O . CYS A 1 85 ? 12.486 8.217 -13.236 1.00 96.25 85 CYS A O 1
ATOM 658 N N . PRO A 1 86 ? 11.998 10.026 -14.493 1.00 96.69 86 PRO A N 1
ATOM 659 C CA . PRO A 1 86 ? 11.323 9.249 -15.530 1.00 96.69 86 PRO A CA 1
ATOM 660 C C . PRO A 1 86 ? 12.256 8.249 -16.220 1.00 96.69 86 PRO A C 1
ATOM 662 O O . PRO A 1 86 ? 11.877 7.098 -16.424 1.00 96.69 86 PRO A O 1
ATOM 665 N N . GLU A 1 87 ? 13.489 8.655 -16.530 1.00 96.81 87 GLU A N 1
ATOM 666 C CA . GLU A 1 87 ? 14.503 7.802 -17.153 1.00 96.81 87 GLU A CA 1
ATOM 667 C C . GLU A 1 87 ? 14.891 6.655 -16.226 1.00 96.81 87 GLU A C 1
ATOM 669 O O . GLU A 1 87 ? 14.908 5.502 -16.649 1.00 96.81 87 GLU A O 1
ATOM 674 N N . THR A 1 88 ? 15.126 6.953 -14.945 1.00 97.69 88 THR A N 1
ATOM 675 C CA . THR A 1 88 ? 15.430 5.944 -13.925 1.00 97.69 88 THR A CA 1
ATOM 676 C C . THR A 1 88 ? 14.330 4.889 -13.862 1.00 97.69 88 THR A C 1
ATOM 678 O O . THR A 1 88 ? 14.624 3.690 -13.879 1.00 97.69 88 THR A O 1
ATOM 681 N N . ALA A 1 89 ? 13.064 5.316 -13.820 1.00 97.69 89 ALA A N 1
ATOM 682 C CA . ALA A 1 89 ? 11.921 4.414 -13.786 1.00 97.69 89 ALA A CA 1
ATOM 683 C C . ALA A 1 89 ? 11.821 3.572 -15.068 1.00 97.69 89 ALA A C 1
ATOM 685 O O . ALA A 1 89 ? 11.786 2.344 -14.989 1.00 97.69 89 ALA A O 1
ATOM 686 N N . ALA A 1 90 ? 11.837 4.205 -16.243 1.00 97.31 90 ALA A N 1
ATOM 687 C CA . ALA A 1 90 ? 11.687 3.520 -17.525 1.00 97.31 90 ALA A CA 1
ATOM 688 C C . ALA A 1 90 ? 12.839 2.541 -17.811 1.00 97.31 90 ALA A C 1
ATOM 690 O O . ALA A 1 90 ? 12.599 1.387 -18.169 1.00 97.31 90 ALA A O 1
ATOM 691 N N . ASN A 1 91 ? 14.091 2.961 -17.605 1.00 97.81 91 ASN A N 1
ATOM 692 C CA . ASN A 1 91 ? 15.269 2.127 -17.852 1.00 97.81 91 ASN A CA 1
ATOM 693 C C . ASN A 1 91 ? 15.306 0.918 -16.914 1.00 97.81 91 ASN A C 1
ATOM 695 O O . ASN A 1 91 ? 15.549 -0.207 -17.359 1.00 97.81 91 ASN A O 1
ATOM 699 N N . THR A 1 92 ? 15.015 1.130 -15.626 1.00 98.25 92 THR A N 1
ATOM 700 C CA . THR A 1 92 ? 14.973 0.051 -14.629 1.00 98.25 92 THR A CA 1
ATOM 701 C C . THR A 1 92 ? 13.850 -0.937 -14.932 1.00 98.25 92 THR A C 1
ATOM 703 O O . THR A 1 92 ? 14.079 -2.149 -14.917 1.00 98.25 92 THR A O 1
ATOM 706 N N . PHE A 1 93 ? 12.654 -0.431 -15.253 1.00 98.50 93 PHE A N 1
ATOM 707 C CA . PHE A 1 93 ? 11.506 -1.250 -15.630 1.00 98.50 93 PHE A CA 1
ATOM 708 C C . PHE A 1 93 ? 11.824 -2.123 -16.848 1.00 98.50 93 PHE A C 1
ATOM 710 O O . PHE A 1 93 ? 11.702 -3.344 -16.767 1.00 98.50 93 PHE A O 1
ATOM 717 N N . ASN A 1 94 ? 12.3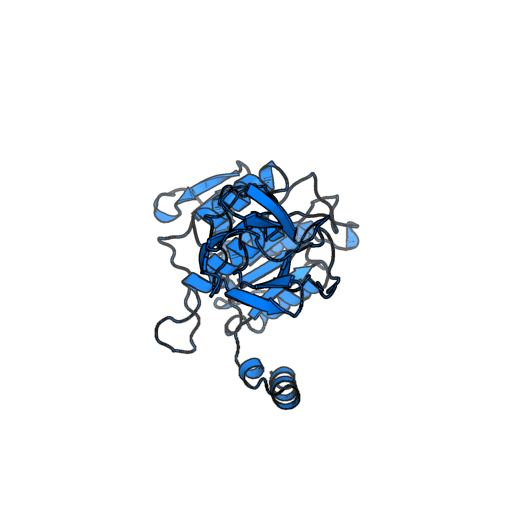20 -1.524 -17.934 1.00 97.56 94 ASN A N 1
ATOM 718 C CA . ASN A 1 94 ? 12.659 -2.243 -19.162 1.00 97.56 94 ASN A CA 1
ATOM 719 C C . ASN A 1 94 ? 13.743 -3.302 -18.926 1.00 97.56 94 ASN A C 1
ATOM 721 O O . ASN A 1 94 ? 13.606 -4.442 -19.376 1.00 97.56 94 ASN A O 1
ATOM 725 N N . LYS A 1 95 ? 14.800 -2.962 -18.172 1.00 97.31 95 LYS A N 1
ATOM 726 C CA . LYS A 1 95 ? 15.875 -3.905 -17.837 1.00 97.31 95 LYS A CA 1
ATOM 727 C C . LYS A 1 95 ? 15.334 -5.114 -17.071 1.00 97.31 95 LYS A C 1
ATOM 729 O O . LYS A 1 95 ? 15.577 -6.245 -17.480 1.00 97.31 95 LYS A O 1
ATOM 734 N N . LEU A 1 96 ? 14.557 -4.904 -16.011 1.00 97.94 96 LEU A N 1
ATOM 735 C CA . LEU A 1 96 ? 14.016 -5.999 -15.201 1.00 97.94 96 LEU A CA 1
ATOM 736 C C . LEU A 1 96 ? 12.922 -6.794 -15.929 1.00 97.94 96 LEU A C 1
ATOM 738 O O . LEU A 1 96 ? 12.897 -8.022 -15.829 1.00 97.94 96 LEU A O 1
ATOM 742 N N . ARG A 1 97 ? 12.057 -6.150 -16.721 1.00 98.00 97 ARG A N 1
ATOM 743 C CA . ARG A 1 97 ? 11.055 -6.866 -17.525 1.00 98.00 97 ARG A CA 1
ATOM 744 C C . ARG A 1 97 ? 11.673 -7.704 -18.640 1.00 98.00 97 ARG A C 1
ATOM 746 O O . ARG A 1 97 ? 11.176 -8.799 -18.890 1.00 98.00 97 ARG A O 1
ATOM 753 N N . SER A 1 98 ? 12.805 -7.287 -19.218 1.00 97.12 98 SER A N 1
ATOM 754 C CA . SER A 1 98 ? 13.576 -8.135 -20.146 1.00 97.12 98 SER A CA 1
ATOM 755 C C . SER A 1 98 ? 14.083 -9.440 -19.505 1.00 97.12 98 SER A C 1
ATOM 757 O O . SER A 1 98 ? 14.353 -10.412 -20.206 1.00 97.12 98 SER A O 1
ATOM 759 N N . MET A 1 99 ? 14.151 -9.486 -18.168 1.00 97.38 99 MET A N 1
ATOM 760 C CA . MET A 1 99 ? 14.491 -10.666 -17.363 1.00 97.38 99 MET A CA 1
ATOM 761 C C . MET A 1 99 ? 13.249 -11.414 -16.834 1.00 97.38 99 MET A C 1
ATOM 763 O O . MET A 1 99 ? 13.372 -12.257 -15.950 1.00 97.38 99 MET A O 1
ATOM 767 N N . ASP A 1 100 ? 12.055 -11.075 -17.330 1.00 97.19 100 ASP A N 1
ATOM 768 C CA . ASP A 1 100 ? 10.739 -11.538 -16.862 1.00 97.19 100 ASP A CA 1
ATOM 769 C C . ASP A 1 100 ? 10.445 -11.277 -15.367 1.00 97.19 100 ASP A C 1
ATOM 771 O O . ASP A 1 100 ? 9.648 -11.978 -14.731 1.00 97.19 100 ASP A O 1
ATOM 775 N N . ALA A 1 101 ? 11.054 -10.232 -14.798 1.00 98.19 101 ALA A N 1
ATOM 776 C CA . ALA A 1 101 ? 10.869 -9.876 -13.395 1.00 98.19 101 ALA A CA 1
ATOM 777 C C . ALA A 1 101 ? 9.468 -9.309 -13.102 1.00 98.19 101 ALA A C 1
ATOM 779 O O . ALA A 1 101 ? 8.872 -8.678 -13.980 1.00 98.19 101 ALA A O 1
ATOM 780 N N . PRO A 1 102 ? 8.952 -9.435 -11.865 1.00 98.38 102 PRO A N 1
ATOM 781 C CA . PRO A 1 102 ? 7.750 -8.736 -11.400 1.00 98.38 102 PRO A CA 1
ATOM 782 C C . PRO A 1 102 ? 7.980 -7.250 -11.160 1.00 98.38 102 PRO A C 1
ATOM 784 O O . PRO A 1 102 ? 7.893 -6.747 -10.042 1.00 98.38 102 PRO A O 1
ATOM 787 N N . ALA A 1 103 ? 8.306 -6.553 -12.239 1.00 98.69 103 ALA A N 1
ATOM 788 C CA . ALA A 1 103 ? 8.447 -5.116 -12.267 1.00 98.69 103 ALA A CA 1
ATOM 789 C C . ALA A 1 103 ? 7.158 -4.480 -12.795 1.00 98.69 103 ALA A C 1
ATOM 791 O O . ALA A 1 103 ? 6.523 -4.982 -13.723 1.00 98.69 103 ALA A O 1
ATOM 792 N N . SER A 1 104 ? 6.790 -3.354 -12.205 1.00 98.75 104 SER A N 1
ATOM 793 C CA . SER A 1 104 ? 5.652 -2.533 -12.595 1.00 98.75 104 SER A CA 1
ATOM 794 C C . SER A 1 104 ? 6.070 -1.070 -12.603 1.00 98.75 104 SER A C 1
ATOM 796 O O . SER A 1 104 ? 6.899 -0.659 -11.790 1.00 98.75 104 SER A O 1
ATOM 798 N N . ILE A 1 105 ? 5.506 -0.287 -13.518 1.00 98.62 105 ILE A N 1
ATOM 799 C CA . ILE A 1 105 ? 5.739 1.150 -13.636 1.00 98.62 105 ILE A CA 1
ATOM 800 C C . ILE A 1 105 ? 4.405 1.900 -13.619 1.00 98.62 105 ILE A C 1
ATOM 802 O O . ILE A 1 105 ? 3.434 1.480 -14.244 1.00 98.62 105 ILE A O 1
ATOM 806 N N . ALA A 1 106 ? 4.341 2.998 -12.876 1.00 97.75 106 ALA A N 1
ATOM 807 C CA . ALA A 1 106 ? 3.167 3.841 -12.736 1.00 97.75 106 ALA A CA 1
ATOM 808 C C . ALA A 1 106 ? 3.517 5.288 -13.085 1.00 97.75 106 ALA A C 1
ATOM 810 O O . ALA A 1 106 ? 4.413 5.889 -12.486 1.00 97.75 106 ALA A O 1
ATOM 811 N N . TYR A 1 107 ? 2.767 5.839 -14.032 1.00 96.00 107 TYR A N 1
ATOM 812 C CA . TYR A 1 107 ? 2.818 7.236 -14.430 1.00 96.00 107 TYR A CA 1
ATOM 813 C C . TYR A 1 107 ? 1.414 7.823 -14.357 1.00 96.00 107 TYR A C 1
ATOM 815 O O . TYR A 1 107 ? 0.451 7.184 -14.773 1.00 96.00 107 TYR A O 1
ATOM 823 N N . ASN A 1 108 ? 1.309 9.037 -13.829 1.00 92.69 108 ASN A N 1
ATOM 824 C CA . ASN A 1 108 ? 0.103 9.846 -13.899 1.00 92.69 108 ASN A CA 1
ATOM 825 C C . ASN A 1 108 ? 0.510 11.320 -14.038 1.00 92.69 108 ASN A C 1
ATOM 827 O O . ASN A 1 108 ? 1.381 11.798 -13.309 1.00 92.69 108 ASN A O 1
ATOM 831 N N . GLU A 1 109 ? -0.107 12.032 -14.979 1.00 87.44 109 GLU A N 1
ATOM 832 C CA . GLU A 1 109 ? 0.250 13.419 -15.309 1.00 87.44 109 GLU A CA 1
ATOM 833 C C . GLU A 1 109 ? -0.153 14.440 -14.234 1.00 87.44 109 GLU A C 1
ATOM 835 O O . GLU A 1 109 ? 0.473 15.494 -14.122 1.00 87.44 109 GLU A O 1
ATOM 840 N N . GLY A 1 11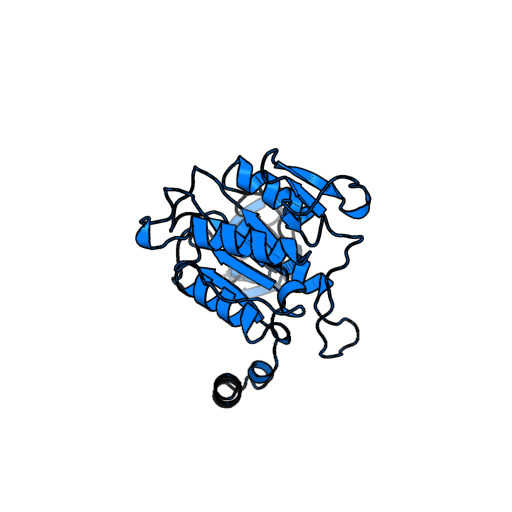0 ? -1.154 14.115 -13.407 1.00 89.06 110 GLY A N 1
ATOM 841 C CA . GLY A 1 110 ? -1.668 14.975 -12.336 1.00 89.06 110 GLY A CA 1
ATOM 842 C C . GLY A 1 110 ? -0.798 15.000 -11.078 1.00 89.06 110 GLY A C 1
ATOM 843 O O . GLY A 1 110 ? -1.184 15.590 -10.071 1.00 89.06 110 GLY A O 1
ATOM 844 N N . GLN A 1 111 ? 0.359 14.343 -11.115 1.00 91.19 111 GLN A N 1
ATOM 845 C CA . GLN A 1 111 ? 1.261 14.205 -9.983 1.00 91.19 111 GLN A CA 1
ATOM 846 C C . GLN A 1 111 ? 2.569 14.980 -10.196 1.00 91.19 111 GLN A C 1
ATOM 848 O O . GLN A 1 111 ? 2.880 15.415 -11.304 1.00 91.19 111 GLN A O 1
ATOM 853 N N . ASN A 1 112 ? 3.363 15.143 -9.135 1.00 92.25 112 ASN A N 1
ATOM 854 C CA . ASN A 1 112 ? 4.707 15.730 -9.220 1.00 92.25 112 ASN A CA 1
ATOM 855 C C . ASN A 1 112 ? 5.715 14.945 -8.363 1.00 92.25 112 ASN A C 1
ATOM 857 O O . ASN A 1 112 ? 5.379 13.882 -7.830 1.00 92.25 112 ASN A O 1
ATOM 861 N N . HIS A 1 113 ? 6.950 15.440 -8.260 1.00 92.19 113 HIS A N 1
ATOM 862 C CA . HIS A 1 113 ? 8.009 14.808 -7.460 1.00 92.19 113 HIS A CA 1
ATOM 863 C C . HIS A 1 113 ? 7.577 14.516 -6.018 1.00 92.19 113 HIS A C 1
ATOM 865 O O . HIS A 1 113 ? 7.834 13.443 -5.506 1.00 92.19 113 HIS A O 1
ATOM 871 N N . ASN A 1 114 ? 6.840 15.449 -5.422 1.00 89.44 114 ASN A N 1
ATOM 872 C CA . ASN A 1 114 ? 6.537 15.564 -3.999 1.00 89.44 114 ASN A CA 1
ATOM 873 C C . ASN A 1 114 ? 5.023 15.486 -3.717 1.00 89.44 114 ASN A C 1
ATOM 875 O O . ASN A 1 114 ? 4.529 15.958 -2.696 1.00 89.44 114 ASN A O 1
ATOM 879 N N . PHE A 1 115 ? 4.235 14.966 -4.651 1.00 87.88 115 PHE A N 1
ATOM 880 C CA . PHE A 1 115 ? 2.792 14.851 -4.490 1.00 87.88 115 PHE A CA 1
ATOM 881 C C . PHE A 1 115 ? 2.311 13.557 -5.115 1.00 87.88 115 PHE A C 1
ATOM 883 O O . PHE A 1 115 ? 2.465 13.367 -6.323 1.00 87.88 115 PHE A O 1
ATOM 890 N N . SER A 1 116 ? 1.778 12.668 -4.276 1.00 85.94 116 SER A N 1
ATOM 891 C CA . SER A 1 116 ? 1.269 11.367 -4.681 1.00 85.94 116 SER A CA 1
ATOM 892 C C . SER A 1 116 ? 0.321 10.756 -3.656 1.00 85.94 116 SER A C 1
ATOM 894 O O . SER A 1 116 ? 0.582 10.782 -2.455 1.00 85.94 116 SER A O 1
ATOM 896 N N . TYR A 1 117 ? -0.710 10.066 -4.141 1.00 89.94 117 TYR A N 1
ATOM 897 C CA . TYR A 1 117 ? -1.504 9.121 -3.344 1.00 89.94 117 TYR A CA 1
ATOM 898 C C . TYR A 1 117 ? -0.971 7.681 -3.446 1.00 89.94 117 TYR A C 1
ATOM 900 O O . TYR A 1 117 ? -1.694 6.716 -3.202 1.00 89.94 117 TYR A O 1
ATOM 908 N N . LEU A 1 118 ? 0.318 7.520 -3.786 1.00 90.94 118 LEU A N 1
ATOM 909 C CA . LEU A 1 118 ? 0.979 6.227 -4.016 1.00 90.94 118 LEU A CA 1
ATOM 910 C C . LEU A 1 118 ? 0.769 5.222 -2.878 1.00 90.94 118 LEU A C 1
ATOM 912 O O . LEU A 1 118 ? 0.739 4.025 -3.144 1.00 90.94 118 LEU A O 1
ATOM 916 N N . ARG A 1 119 ? 0.596 5.675 -1.629 1.00 91.00 119 ARG A N 1
ATOM 917 C CA . ARG A 1 119 ? 0.365 4.788 -0.477 1.00 91.00 119 ARG A CA 1
ATOM 918 C C . ARG A 1 119 ? -0.797 3.810 -0.686 1.00 91.00 119 ARG A C 1
ATOM 920 O O . ARG A 1 119 ? -0.650 2.651 -0.310 1.00 91.00 119 ARG A O 1
ATOM 927 N N . TYR A 1 120 ? -1.883 4.247 -1.331 1.00 91.81 120 TYR A N 1
ATOM 928 C CA . TYR A 1 120 ? -3.079 3.427 -1.558 1.00 91.81 120 TYR A CA 1
ATOM 929 C C . TYR A 1 120 ? -2.826 2.295 -2.568 1.00 91.81 120 TYR A C 1
ATOM 931 O O . TYR A 1 120 ? -3.530 1.293 -2.588 1.00 91.81 120 TYR A O 1
ATOM 939 N N . MET A 1 121 ? -1.773 2.415 -3.380 1.00 92.88 121 MET A N 1
ATOM 940 C CA . MET A 1 121 ? -1.290 1.344 -4.252 1.00 92.88 121 MET A CA 1
ATOM 941 C C . MET A 1 121 ? -0.144 0.549 -3.600 1.00 92.88 121 MET A C 1
ATOM 943 O O . MET A 1 121 ? -0.095 -0.675 -3.696 1.00 92.88 121 MET A O 1
ATOM 947 N N . MET A 1 122 ? 0.776 1.234 -2.919 1.00 94.19 122 MET A N 1
ATOM 948 C CA . MET A 1 122 ? 1.993 0.661 -2.339 1.00 94.19 122 MET A CA 1
ATOM 949 C C . MET A 1 122 ? 1.721 -0.309 -1.189 1.00 94.19 122 MET A C 1
ATOM 951 O O . MET A 1 122 ? 2.343 -1.367 -1.147 1.00 94.19 122 MET A O 1
ATOM 955 N N . ILE A 1 123 ? 0.855 0.049 -0.236 1.00 94.25 123 ILE A N 1
ATOM 956 C CA . ILE A 1 123 ? 0.616 -0.796 0.942 1.00 94.25 123 ILE A CA 1
ATOM 957 C C . ILE A 1 123 ? -0.014 -2.136 0.514 1.00 94.25 123 ILE A C 1
ATOM 959 O O . ILE A 1 123 ? 0.570 -3.171 0.841 1.00 94.25 123 ILE A O 1
ATOM 963 N N . PRO A 1 124 ? -1.076 -2.165 -0.322 1.00 94.88 124 PRO A N 1
ATOM 964 C CA . PRO A 1 124 ? -1.586 -3.421 -0.879 1.00 94.88 124 PRO A CA 1
ATOM 965 C C . PRO A 1 124 ? -0.544 -4.206 -1.689 1.00 94.88 124 PRO A C 1
ATOM 967 O O . PRO A 1 124 ? -0.500 -5.433 -1.620 1.00 94.88 124 PRO A O 1
ATOM 970 N N . PHE A 1 125 ? 0.342 -3.520 -2.422 1.00 97.75 125 PHE A N 1
ATOM 971 C CA . PHE A 1 125 ? 1.448 -4.167 -3.136 1.00 97.75 125 PHE A CA 1
ATOM 972 C C . PHE A 1 125 ? 2.427 -4.878 -2.192 1.00 97.75 125 PHE A C 1
ATOM 974 O O . PHE A 1 125 ? 2.836 -6.012 -2.459 1.00 97.75 125 PHE A O 1
ATOM 981 N N . PHE A 1 126 ? 2.776 -4.250 -1.068 1.00 97.75 126 PHE A N 1
ATOM 982 C CA . PHE A 1 126 ? 3.603 -4.873 -0.040 1.00 97.75 126 PHE A CA 1
ATOM 983 C C . PHE A 1 126 ? 2.899 -6.036 0.661 1.00 97.75 126 PHE A C 1
ATOM 985 O O . PHE A 1 126 ? 3.529 -7.077 0.835 1.00 97.75 126 PHE A O 1
ATOM 992 N N . GLU A 1 127 ? 1.612 -5.916 0.990 1.00 96.06 127 GLU A N 1
ATOM 993 C CA . GLU A 1 127 ? 0.820 -7.015 1.565 1.00 96.06 127 GLU A CA 1
ATOM 994 C C . GLU A 1 127 ? 0.765 -8.233 0.632 1.00 96.06 127 GLU A C 1
ATOM 996 O O . GLU A 1 127 ? 1.013 -9.371 1.047 1.00 96.06 127 GLU A O 1
ATOM 1001 N N . ALA A 1 128 ? 0.536 -8.004 -0.664 1.00 97.06 128 ALA A N 1
ATOM 1002 C CA . ALA A 1 128 ? 0.545 -9.062 -1.667 1.00 97.06 128 ALA A CA 1
ATOM 1003 C C . ALA A 1 128 ? 1.919 -9.750 -1.756 1.00 97.06 128 ALA A C 1
ATOM 1005 O O . ALA A 1 128 ? 2.009 -10.985 -1.787 1.00 97.06 128 ALA A O 1
ATOM 1006 N N . ALA A 1 129 ? 3.004 -8.969 -1.740 1.00 97.31 129 ALA A N 1
ATOM 1007 C CA . ALA A 1 129 ? 4.361 -9.502 -1.735 1.00 97.31 129 ALA A CA 1
ATOM 1008 C C . ALA A 1 129 ? 4.670 -10.293 -0.454 1.00 97.31 129 ALA A C 1
ATOM 1010 O O . ALA A 1 129 ? 5.196 -11.402 -0.546 1.00 97.31 129 ALA A O 1
ATOM 1011 N N . LEU A 1 130 ? 4.305 -9.783 0.727 1.00 95.75 130 LEU A N 1
ATOM 1012 C CA . LEU A 1 130 ? 4.467 -10.465 2.016 1.00 95.75 130 LEU A CA 1
ATOM 1013 C C . LEU A 1 130 ? 3.775 -11.830 2.005 1.00 95.75 130 LEU A C 1
ATOM 1015 O O . LEU A 1 130 ? 4.412 -12.853 2.269 1.00 95.75 130 LEU A O 1
ATOM 1019 N N . LYS A 1 131 ? 2.495 -11.864 1.618 1.00 95.44 131 LYS A N 1
ATOM 1020 C CA . LYS A 1 131 ? 1.670 -13.081 1.579 1.00 95.44 131 LYS A CA 1
ATOM 1021 C C . LYS A 1 131 ? 2.254 -14.169 0.677 1.00 95.44 131 LYS A C 1
ATOM 1023 O O . LYS A 1 131 ? 2.149 -15.363 0.985 1.00 95.44 131 LYS A O 1
ATOM 1028 N N . GLN A 1 132 ? 2.858 -13.780 -0.445 1.00 95.75 132 GLN A N 1
ATOM 1029 C CA . GLN A 1 132 ? 3.447 -14.726 -1.391 1.00 95.75 132 GLN A CA 1
ATOM 1030 C C . GLN A 1 132 ? 4.880 -15.114 -1.040 1.00 95.75 132 GLN A C 1
ATOM 1032 O O . GLN A 1 132 ? 5.249 -16.270 -1.237 1.00 95.75 132 GLN A O 1
ATOM 1037 N N . ARG A 1 133 ? 5.680 -14.183 -0.513 1.00 96.00 133 ARG A N 1
ATOM 1038 C CA . ARG A 1 133 ? 7.131 -14.362 -0.390 1.00 96.00 133 ARG A CA 1
ATOM 1039 C C . ARG A 1 133 ? 7.610 -14.758 0.995 1.00 96.00 133 ARG A C 1
ATOM 1041 O O . ARG A 1 133 ? 8.645 -15.417 1.081 1.00 96.00 133 ARG A O 1
ATOM 1048 N N . LEU A 1 134 ? 6.881 -14.439 2.066 1.00 94.44 134 LEU A N 1
ATOM 1049 C CA . LEU A 1 134 ? 7.236 -14.949 3.391 1.00 94.44 134 LEU A CA 1
ATOM 1050 C C . LEU A 1 134 ? 7.120 -16.482 3.426 1.00 94.44 134 LEU A C 1
ATOM 1052 O O . LEU A 1 134 ? 6.175 -17.026 2.847 1.00 94.44 134 LEU A O 1
ATOM 1056 N N . PRO A 1 135 ? 8.057 -17.189 4.073 1.00 90.69 135 PRO A N 1
ATOM 1057 C CA . PRO A 1 135 ? 7.986 -18.636 4.255 1.00 90.69 135 PRO A CA 1
ATOM 1058 C C . PRO A 1 135 ? 6.797 -19.019 5.149 1.00 90.69 135 PRO A C 1
ATOM 1060 O O . PRO A 1 135 ? 6.470 -18.316 6.101 1.00 90.69 135 PRO A O 1
ATOM 1063 N N . GLN A 1 136 ? 6.133 -20.134 4.835 1.00 87.62 136 GLN A N 1
ATOM 1064 C CA . GLN A 1 136 ? 4.963 -20.630 5.586 1.00 87.62 136 GLN A CA 1
ATOM 1065 C C . GLN A 1 136 ? 5.307 -21.774 6.547 1.00 87.62 136 GLN A C 1
ATOM 1067 O O . GLN A 1 136 ? 4.512 -22.121 7.413 1.00 87.62 136 GLN A O 1
ATOM 1072 N N . ASP A 1 137 ? 6.485 -22.363 6.386 1.00 86.44 137 ASP A N 1
ATOM 1073 C CA . ASP A 1 137 ? 6.973 -23.546 7.093 1.00 86.44 137 ASP A CA 1
ATOM 1074 C C . ASP A 1 137 ? 7.971 -23.204 8.212 1.00 86.44 137 ASP A C 1
ATOM 1076 O O . ASP A 1 137 ? 8.632 -24.088 8.752 1.00 86.44 137 ASP A O 1
ATOM 1080 N N . GLY A 1 138 ? 8.112 -21.917 8.548 1.00 77.62 138 GLY A N 1
ATOM 1081 C CA . GLY A 1 138 ? 9.094 -21.434 9.521 1.00 77.62 138 GLY A CA 1
ATOM 1082 C C . GLY A 1 138 ? 10.543 -21.457 9.019 1.00 77.62 138 GLY A C 1
ATOM 1083 O O . GLY A 1 138 ? 11.453 -21.187 9.803 1.00 77.62 138 GLY A O 1
ATOM 1084 N N . SER A 1 139 ? 10.782 -21.760 7.735 1.00 84.50 139 SER A N 1
ATOM 1085 C CA . SER A 1 139 ? 12.102 -21.596 7.119 1.00 84.50 139 SER A CA 1
ATOM 1086 C C . SER A 1 139 ? 12.479 -20.113 6.990 1.00 84.50 139 SER A C 1
ATOM 1088 O O . SER A 1 139 ? 11.673 -19.223 7.244 1.00 84.50 139 SER A O 1
ATOM 1090 N N . SER A 1 140 ? 13.724 -19.820 6.606 1.00 80.19 140 SER A N 1
ATOM 1091 C CA . SER A 1 140 ? 14.208 -18.447 6.379 1.00 80.19 140 SER A CA 1
ATOM 1092 C C . SER A 1 140 ? 14.259 -18.052 4.899 1.00 80.19 140 SER A C 1
ATOM 1094 O O . SER A 1 140 ? 14.584 -16.910 4.573 1.00 80.19 140 SER A O 1
ATOM 1096 N N . GLY A 1 141 ? 13.963 -18.985 3.989 1.00 87.88 141 GLY A N 1
ATOM 1097 C CA . GLY A 1 141 ? 14.046 -18.762 2.549 1.00 87.88 141 GLY A CA 1
ATOM 1098 C C . GLY A 1 141 ? 12.837 -17.997 2.021 1.00 87.88 141 GLY A C 1
ATOM 1099 O O . GLY A 1 141 ? 11.712 -18.487 2.097 1.00 87.88 141 GLY A O 1
ATOM 1100 N N . LEU A 1 142 ? 13.064 -16.816 1.441 1.00 93.69 142 LEU A N 1
ATOM 1101 C CA . LEU A 1 142 ? 12.002 -16.077 0.758 1.00 93.69 142 LEU A CA 1
ATOM 1102 C C . LEU A 1 142 ? 11.547 -16.839 -0.492 1.00 93.69 142 LEU A C 1
ATOM 1104 O O . LEU A 1 142 ? 12.367 -17.245 -1.317 1.00 93.69 142 LEU A O 1
ATOM 1108 N N . ARG A 1 143 ? 10.233 -16.996 -0.641 1.00 95.62 143 ARG A N 1
ATOM 1109 C CA . ARG A 1 143 ? 9.610 -17.629 -1.807 1.00 95.62 143 ARG A CA 1
ATOM 1110 C C . ARG A 1 143 ? 9.605 -16.675 -3.005 1.00 95.62 143 ARG A C 1
ATOM 1112 O O . ARG A 1 143 ? 9.648 -15.449 -2.851 1.00 95.62 143 ARG A O 1
ATOM 1119 N N . ASP A 1 144 ? 9.528 -17.256 -4.196 1.00 95.75 144 ASP A N 1
ATOM 1120 C CA . ASP A 1 144 ? 9.216 -16.523 -5.422 1.00 95.75 144 ASP A CA 1
ATOM 1121 C C . ASP A 1 144 ? 7.711 -16.207 -5.470 1.00 95.75 144 ASP A C 1
ATOM 1123 O O . ASP A 1 144 ? 6.899 -16.851 -4.798 1.00 95.75 144 ASP A O 1
ATOM 1127 N N . ILE A 1 145 ? 7.326 -15.227 -6.285 1.00 96.00 145 ILE A N 1
ATOM 1128 C CA . ILE A 1 145 ? 5.911 -14.981 -6.584 1.00 96.00 145 ILE A CA 1
ATOM 1129 C C . ILE A 1 145 ? 5.291 -16.140 -7.370 1.00 96.00 145 ILE A C 1
ATOM 1131 O O . ILE A 1 145 ? 5.951 -16.817 -8.161 1.00 96.00 145 ILE A O 1
ATOM 1135 N N . GLN A 1 146 ? 3.994 -16.341 -7.179 1.00 96.06 146 GLN A N 1
ATOM 1136 C CA . GLN A 1 146 ? 3.238 -17.409 -7.821 1.00 96.06 146 GLN A CA 1
ATOM 1137 C C . GLN A 1 146 ? 2.618 -16.894 -9.125 1.00 96.06 146 GLN A C 1
ATOM 1139 O O . GLN A 1 146 ? 1.660 -16.124 -9.104 1.00 96.06 146 GLN A O 1
ATOM 1144 N N . ARG A 1 147 ? 3.175 -17.309 -10.268 1.00 94.94 147 ARG A N 1
ATOM 1145 C CA . ARG A 1 147 ? 2.803 -16.790 -11.602 1.00 94.94 147 ARG A CA 1
ATOM 1146 C C . ARG A 1 147 ? 1.380 -17.148 -12.040 1.00 94.94 147 ARG A C 1
ATOM 1148 O O . ARG A 1 147 ? 0.796 -16.467 -12.872 1.00 94.94 147 ARG A O 1
ATOM 1155 N N . ASP A 1 148 ? 0.778 -18.181 -11.460 1.00 95.75 148 ASP A N 1
ATOM 1156 C CA . ASP A 1 148 ? -0.635 -18.525 -11.665 1.00 95.75 148 ASP A CA 1
ATOM 1157 C C . ASP A 1 148 ? -1.600 -17.514 -11.019 1.00 95.75 148 ASP A C 1
ATOM 1159 O O . ASP A 1 148 ? -2.757 -17.411 -11.441 1.00 95.75 148 ASP A O 1
ATOM 1163 N N . LYS A 1 149 ? -1.117 -16.745 -10.033 1.00 97.12 149 LYS A N 1
ATOM 1164 C CA . LYS A 1 149 ? -1.851 -15.662 -9.363 1.00 97.12 149 LYS A CA 1
ATOM 1165 C C . LYS A 1 149 ? -1.554 -14.286 -9.937 1.00 97.12 149 LYS A C 1
ATOM 1167 O O . LYS A 1 149 ? -2.311 -13.367 -9.654 1.00 97.12 149 LYS A O 1
ATOM 1172 N N . SER A 1 150 ? -0.483 -14.146 -10.713 1.00 98.06 150 SER A N 1
ATOM 1173 C CA . SER A 1 150 ? -0.010 -12.861 -11.214 1.00 98.06 150 SER A CA 1
ATOM 1174 C C . SER A 1 150 ? -0.907 -12.268 -12.299 1.00 98.06 150 SER A C 1
ATOM 1176 O O . SER A 1 150 ? -1.597 -12.972 -13.046 1.00 98.06 150 SER A O 1
ATOM 1178 N N . TRP A 1 151 ? -0.871 -10.942 -12.384 1.00 98.81 151 TRP A N 1
ATOM 1179 C CA . TRP A 1 151 ? -1.629 -10.154 -13.351 1.00 98.81 151 TRP A CA 1
ATOM 1180 C C . TRP A 1 151 ? -0.712 -9.216 -14.119 1.00 98.81 151 TRP A C 1
ATOM 1182 O O . TRP A 1 151 ? 0.276 -8.711 -13.593 1.00 98.81 151 TRP A O 1
ATOM 1192 N N . LEU A 1 152 ? -1.050 -8.997 -15.381 1.00 98.81 152 LEU A N 1
ATOM 1193 C CA . LEU A 1 152 ? -0.365 -8.089 -16.280 1.00 98.81 152 LEU A CA 1
ATOM 1194 C C . LEU A 1 152 ? -1.132 -6.773 -16.374 1.00 98.81 152 LEU A C 1
ATOM 1196 O O . LEU A 1 152 ? -2.362 -6.783 -16.360 1.00 98.81 152 LEU A O 1
ATOM 1200 N N . GLY A 1 153 ? -0.407 -5.667 -16.524 1.00 98.56 153 GLY A N 1
ATOM 1201 C CA . GLY A 1 153 ? -0.961 -4.353 -16.847 1.00 98.56 153 GLY A CA 1
ATOM 1202 C C . GLY A 1 153 ? -0.291 -3.771 -18.087 1.00 98.56 153 GLY A C 1
ATOM 1203 O O . GLY A 1 153 ? 0.932 -3.651 -18.132 1.00 98.56 153 GLY A O 1
ATOM 1204 N N . ASP A 1 154 ? -1.073 -3.429 -19.105 1.00 98.12 154 ASP A N 1
ATOM 1205 C CA . ASP A 1 154 ? -0.576 -2.789 -20.323 1.00 98.12 154 ASP A CA 1
ATOM 1206 C C . ASP A 1 154 ? -0.296 -1.303 -20.068 1.00 98.12 154 ASP A C 1
ATOM 1208 O O . ASP A 1 154 ? -1.208 -0.522 -19.807 1.00 98.12 154 ASP A O 1
ATOM 1212 N N . THR A 1 155 ? 0.969 -0.902 -20.169 1.00 95.94 155 THR A N 1
ATOM 1213 C CA . THR A 1 155 ? 1.424 0.467 -19.887 1.00 95.94 155 THR A CA 1
ATOM 1214 C C . THR A 1 155 ? 0.896 1.518 -20.868 1.00 95.94 155 THR A C 1
ATOM 1216 O O . THR A 1 155 ? 1.006 2.706 -20.575 1.00 95.94 155 THR A O 1
ATOM 1219 N N . LEU A 1 156 ? 0.311 1.110 -22.001 1.00 94.12 156 LEU A N 1
ATOM 1220 C CA . LEU A 1 156 ? -0.263 2.008 -23.005 1.00 94.12 156 LEU A CA 1
ATOM 1221 C C . LEU A 1 156 ? -1.786 2.103 -22.899 1.00 94.12 156 LEU A C 1
ATOM 1223 O O . LEU A 1 156 ? -2.336 3.200 -22.917 1.00 94.12 156 LEU A O 1
ATOM 1227 N N . SER A 1 157 ? -2.472 0.959 -22.826 1.00 96.19 157 SER A N 1
ATOM 1228 C CA . SER A 1 157 ? -3.944 0.917 -22.805 1.00 96.19 157 SER A CA 1
ATOM 1229 C C . SER A 1 157 ? -4.548 0.919 -21.399 1.00 96.19 157 SER A C 1
ATOM 1231 O O . SER A 1 157 ? -5.758 1.081 -21.254 1.00 96.19 157 SER A O 1
ATOM 1233 N N . PHE A 1 158 ? -3.722 0.688 -20.375 1.00 97.12 158 PHE A N 1
ATOM 1234 C CA . PHE A 1 158 ? -4.110 0.441 -18.982 1.00 97.12 158 PHE A CA 1
ATOM 1235 C C . PHE A 1 158 ? -5.017 -0.780 -18.785 1.00 97.12 158 PHE A C 1
ATOM 1237 O O . PHE A 1 158 ? -5.566 -0.985 -17.701 1.00 97.12 158 PHE A O 1
ATOM 1244 N N . ALA A 1 159 ? -5.166 -1.634 -19.801 1.00 98.00 159 ALA A N 1
ATOM 1245 C CA . ALA A 1 159 ? -5.875 -2.897 -19.666 1.00 98.00 159 ALA A CA 1
ATOM 1246 C C . ALA A 1 159 ? -5.100 -3.864 -18.759 1.00 98.00 159 ALA A C 1
ATOM 1248 O O . ALA A 1 159 ? -3.868 -3.918 -18.789 1.00 98.00 159 ALA A O 1
ATOM 1249 N N . ILE A 1 160 ? -5.836 -4.652 -17.975 1.00 98.62 160 ILE A N 1
ATOM 1250 C CA . ILE A 1 160 ? -5.269 -5.681 -17.101 1.00 98.62 160 ILE A CA 1
ATOM 1251 C C . ILE A 1 160 ? -5.697 -7.073 -17.553 1.00 98.62 160 ILE A C 1
ATOM 1253 O O . ILE A 1 160 ? -6.816 -7.272 -18.026 1.00 98.62 160 ILE A O 1
ATOM 1257 N N . PHE A 1 161 ? -4.808 -8.046 -17.378 1.00 98.44 161 PHE A N 1
ATOM 1258 C CA . PHE A 1 161 ? -5.028 -9.426 -17.802 1.00 98.44 161 PHE A CA 1
ATOM 1259 C C . PHE A 1 161 ? -4.493 -10.386 -16.753 1.00 98.44 161 PHE A C 1
ATOM 1261 O O . PHE A 1 161 ? -3.407 -10.176 -16.215 1.00 98.44 161 PHE A O 1
ATOM 1268 N N . LYS A 1 162 ? -5.194 -11.491 -16.510 1.00 98.38 162 LYS A N 1
ATOM 1269 C CA . LYS A 1 162 ? -4.600 -12.598 -15.765 1.00 98.38 162 LYS A CA 1
ATOM 1270 C C . LYS A 1 162 ? -3.423 -13.149 -16.569 1.00 98.38 162 LYS A C 1
ATOM 1272 O O . LYS A 1 162 ? -3.581 -13.461 -17.751 1.00 98.38 162 LYS A O 1
ATOM 1277 N N . GLU A 1 163 ? -2.249 -13.285 -15.950 1.00 97.94 163 GLU A N 1
ATOM 1278 C CA . GLU A 1 163 ? -1.033 -13.651 -16.687 1.00 97.94 163 GLU A CA 1
ATOM 1279 C C . GLU A 1 163 ? -1.191 -14.996 -17.416 1.00 97.94 163 GLU A C 1
ATOM 1281 O O . GLU A 1 163 ? -0.824 -15.128 -18.583 1.00 97.94 163 GLU A O 1
ATOM 1286 N N . SER A 1 164 ? -1.788 -15.982 -16.742 1.00 97.25 164 SER A N 1
ATOM 1287 C CA . SER A 1 164 ? -1.992 -17.338 -17.270 1.00 97.25 164 SER A CA 1
ATOM 1288 C C . SER A 1 164 ? -2.917 -17.412 -18.490 1.00 97.25 164 SER A C 1
ATOM 1290 O O . SER A 1 164 ? -2.845 -18.385 -19.248 1.00 97.25 164 SER A O 1
ATOM 1292 N N . ASP A 1 165 ? -3.728 -16.384 -18.738 1.00 97.25 165 ASP A N 1
ATOM 1293 C CA . ASP A 1 165 ? -4.673 -16.329 -19.859 1.00 97.25 165 ASP A CA 1
ATOM 1294 C C . ASP A 1 165 ? -4.138 -15.495 -21.032 1.00 97.25 165 ASP A C 1
ATOM 1296 O O . ASP A 1 165 ? -4.593 -15.642 -22.167 1.00 97.25 165 ASP A O 1
ATOM 1300 N N . TYR A 1 166 ? -3.117 -14.670 -20.795 1.00 97.31 166 TYR A N 1
ATOM 1301 C CA . TYR A 1 166 ? -2.523 -13.830 -21.825 1.00 97.31 166 TYR A CA 1
ATOM 1302 C C . TYR A 1 166 ? -1.614 -14.644 -22.763 1.00 97.31 166 TYR A C 1
ATOM 1304 O O . TYR A 1 166 ? -0.893 -15.555 -22.347 1.00 97.31 166 TYR A O 1
ATOM 1312 N N . ARG A 1 167 ? -1.683 -14.358 -24.067 1.00 95.81 167 ARG A N 1
ATOM 1313 C CA . ARG A 1 167 ? -0.936 -15.078 -25.124 1.00 95.81 167 ARG A CA 1
ATOM 1314 C C . ARG A 1 167 ? -0.069 -14.165 -25.993 1.00 95.81 167 ARG A C 1
ATOM 1316 O O . ARG A 1 167 ? 0.662 -14.671 -26.838 1.00 95.81 167 ARG A O 1
ATOM 1323 N N . GLY A 1 168 ? -0.178 -12.849 -25.814 1.00 95.12 168 GLY A N 1
ATOM 1324 C CA . GLY A 1 168 ? 0.628 -11.868 -26.534 1.00 95.12 168 GLY A CA 1
ATOM 1325 C C . GLY A 1 168 ? 2.026 -11.706 -25.940 1.00 95.12 168 GLY A C 1
ATOM 1326 O O . GLY A 1 168 ? 2.404 -12.392 -24.988 1.00 95.12 168 GLY A O 1
ATOM 1327 N N . ASP A 1 169 ? 2.780 -10.747 -26.478 1.00 94.50 169 ASP A N 1
ATOM 1328 C CA . ASP A 1 169 ? 4.032 -10.323 -25.857 1.00 94.50 169 ASP A CA 1
ATOM 1329 C C . ASP A 1 169 ? 3.741 -9.549 -24.563 1.00 94.50 169 ASP A C 1
ATOM 1331 O O . ASP A 1 169 ? 2.936 -8.616 -24.547 1.00 94.50 169 ASP A O 1
ATOM 1335 N N . LYS A 1 170 ? 4.377 -9.983 -23.474 1.00 94.94 170 LYS A N 1
ATOM 1336 C CA . LYS A 1 170 ? 4.259 -9.409 -22.128 1.00 94.94 170 LYS A CA 1
ATOM 1337 C C . LYS A 1 170 ? 5.517 -8.650 -21.698 1.00 94.94 170 LYS A C 1
ATOM 1339 O O . LYS A 1 170 ? 5.585 -8.185 -20.560 1.00 94.94 170 LYS A O 1
ATOM 1344 N N . SER A 1 171 ? 6.532 -8.564 -22.561 1.00 92.06 171 SER A N 1
ATOM 1345 C CA . SER A 1 171 ? 7.854 -8.005 -22.244 1.00 92.06 171 SER A CA 1
ATOM 1346 C C . SER A 1 171 ? 7.817 -6.526 -21.838 1.00 92.06 171 SER A C 1
ATOM 1348 O O . SER A 1 171 ? 8.650 -6.097 -21.049 1.00 92.06 171 SER A O 1
ATOM 1350 N N . SER A 1 172 ? 6.825 -5.765 -22.304 1.00 92.75 172 SER A N 1
ATOM 1351 C CA . SER A 1 172 ? 6.616 -4.345 -21.978 1.00 92.75 172 SER A CA 1
ATOM 1352 C C . SER A 1 172 ? 5.481 -4.087 -20.976 1.00 92.75 172 SER A C 1
ATOM 1354 O O . SER A 1 172 ? 5.194 -2.935 -20.644 1.00 92.75 172 SER A O 1
ATOM 1356 N N . MET A 1 173 ? 4.822 -5.142 -20.490 1.00 98.31 173 MET A N 1
ATOM 1357 C CA . MET A 1 173 ? 3.705 -5.033 -19.550 1.00 98.31 173 MET A CA 1
ATOM 1358 C C . MET A 1 173 ? 4.209 -5.025 -18.109 1.00 98.31 173 MET A C 1
ATOM 1360 O O . MET A 1 173 ? 5.171 -5.723 -17.773 1.00 98.31 173 MET A O 1
ATOM 1364 N N . CYS A 1 174 ? 3.526 -4.276 -17.247 1.00 98.75 174 CYS A N 1
ATOM 1365 C CA . CYS A 1 174 ? 3.655 -4.412 -15.803 1.00 98.75 174 CYS A CA 1
ATOM 1366 C C . CYS A 1 174 ? 3.285 -5.834 -15.381 1.00 98.75 174 CYS A C 1
ATOM 1368 O O . CYS A 1 174 ? 2.387 -6.437 -15.968 1.00 98.75 174 CYS A O 1
ATOM 1370 N N . LEU A 1 175 ? 3.952 -6.347 -14.351 1.00 98.75 175 LEU A N 1
ATOM 1371 C CA . LEU A 1 175 ? 3.648 -7.639 -13.750 1.00 98.75 175 LEU A CA 1
ATOM 1372 C C . LEU A 1 175 ? 3.439 -7.473 -12.243 1.00 98.75 175 LEU A C 1
ATOM 1374 O O . LEU A 1 175 ? 4.364 -7.125 -11.504 1.00 98.75 175 LEU A O 1
ATOM 1378 N N . PHE A 1 176 ? 2.218 -7.763 -11.808 1.00 98.69 176 PHE A N 1
ATOM 1379 C CA . PHE A 1 176 ? 1.742 -7.612 -10.443 1.00 98.69 176 PHE A CA 1
ATOM 1380 C C . PHE A 1 176 ? 1.626 -8.965 -9.733 1.00 98.69 176 PHE A C 1
ATOM 1382 O O . PHE A 1 176 ? 1.296 -9.968 -10.377 1.00 98.69 176 PHE A O 1
ATOM 1389 N N . PRO A 1 177 ? 1.856 -9.016 -8.407 1.00 98.12 177 PRO A N 1
ATOM 1390 C CA . PRO A 1 177 ? 1.702 -10.246 -7.637 1.00 98.12 177 PRO A CA 1
ATOM 1391 C C . PRO A 1 177 ? 0.300 -10.863 -7.736 1.00 98.12 177 PRO A C 1
ATOM 1393 O O . PRO A 1 177 ? 0.195 -12.090 -7.740 1.00 98.12 177 PRO A O 1
ATOM 1396 N N . ASP A 1 178 ? -0.755 -10.044 -7.810 1.00 98.44 178 ASP A N 1
ATOM 1397 C CA . ASP A 1 178 ? -2.153 -10.486 -7.842 1.00 98.44 178 ASP A CA 1
ATOM 1398 C C . ASP A 1 178 ? -3.101 -9.504 -8.562 1.00 98.44 178 ASP A C 1
ATOM 1400 O O . ASP A 1 178 ? -2.687 -8.480 -9.104 1.00 98.44 178 ASP A O 1
ATOM 1404 N N . GLU A 1 179 ? -4.392 -9.846 -8.592 1.00 98.06 179 GLU A N 1
ATOM 1405 C CA . GLU A 1 179 ? -5.438 -9.053 -9.248 1.00 98.06 179 GLU A CA 1
ATOM 1406 C C . GLU A 1 179 ? -5.648 -7.693 -8.584 1.00 98.06 179 GLU A C 1
ATOM 1408 O O . GLU A 1 179 ? -5.755 -6.678 -9.270 1.00 98.06 179 GLU A O 1
ATOM 1413 N N . THR A 1 180 ? -5.706 -7.669 -7.251 1.00 96.75 180 THR A N 1
ATOM 1414 C CA . THR A 1 180 ? -5.961 -6.454 -6.471 1.00 96.75 180 THR A CA 1
ATOM 1415 C C . THR A 1 180 ? -4.898 -5.405 -6.758 1.00 96.75 180 THR A C 1
ATOM 1417 O O . THR A 1 180 ? -5.215 -4.255 -7.048 1.00 96.75 180 THR A O 1
ATOM 1420 N N . THR A 1 181 ? -3.629 -5.808 -6.766 1.00 97.94 181 THR A N 1
ATOM 1421 C CA . THR A 1 181 ? -2.516 -4.897 -7.053 1.00 97.94 181 THR A CA 1
ATOM 1422 C C . THR A 1 181 ? -2.540 -4.368 -8.489 1.00 97.94 181 THR A C 1
ATOM 1424 O O . THR A 1 181 ? -2.265 -3.185 -8.696 1.00 97.94 181 THR A O 1
ATOM 1427 N N . ALA A 1 182 ? -2.949 -5.182 -9.469 1.00 98.62 182 ALA A N 1
ATOM 1428 C CA . ALA A 1 182 ? -3.145 -4.727 -10.846 1.00 98.62 182 ALA A CA 1
ATOM 1429 C C . ALA A 1 182 ? -4.330 -3.753 -10.994 1.00 98.62 182 ALA A C 1
ATOM 1431 O O . ALA A 1 182 ? -4.226 -2.771 -11.728 1.00 98.62 182 ALA A O 1
ATOM 1432 N N . ARG A 1 183 ? -5.444 -3.986 -10.286 1.00 98.19 183 ARG A N 1
ATOM 1433 C CA . ARG A 1 183 ? -6.615 -3.088 -10.281 1.00 98.19 183 ARG A CA 1
ATOM 1434 C C . ARG A 1 183 ? -6.297 -1.739 -9.642 1.00 98.19 183 ARG A C 1
ATOM 1436 O O . ARG A 1 183 ? -6.597 -0.708 -10.237 1.00 98.19 183 ARG A O 1
ATOM 1443 N N . ASN A 1 184 ? -5.612 -1.746 -8.499 1.00 97.62 184 ASN A N 1
ATOM 1444 C CA . ASN A 1 184 ? -5.160 -0.520 -7.839 1.00 97.62 184 ASN A CA 1
ATOM 1445 C C . ASN A 1 184 ? -4.220 0.277 -8.748 1.00 97.62 184 ASN A C 1
ATOM 1447 O O . ASN A 1 184 ? -4.334 1.495 -8.841 1.00 97.62 184 ASN A O 1
ATOM 1451 N N . TRP A 1 185 ? -3.317 -0.400 -9.464 1.00 98.44 185 TRP A N 1
ATOM 1452 C CA . TRP A 1 185 ? -2.475 0.254 -10.462 1.00 98.44 185 TRP A CA 1
ATOM 1453 C C . TRP A 1 185 ? -3.284 0.864 -11.604 1.00 98.44 185 TRP A C 1
ATOM 1455 O O . TRP A 1 185 ? -3.061 2.027 -11.927 1.00 98.44 185 TRP A O 1
ATOM 1465 N N . GLN A 1 186 ? -4.230 0.117 -12.180 1.00 98.44 186 GLN A N 1
ATOM 1466 C CA . GLN A 1 186 ? -5.080 0.588 -13.276 1.00 98.44 186 GLN A CA 1
ATOM 1467 C C . GLN A 1 186 ? -5.844 1.863 -12.890 1.00 98.44 186 GLN A C 1
ATOM 1469 O O . GLN A 1 186 ? -5.894 2.823 -13.664 1.00 98.44 186 GLN A O 1
ATOM 1474 N N . GLU A 1 187 ? -6.414 1.896 -11.686 1.00 97.62 187 GLU A N 1
ATOM 1475 C CA . GLU A 1 187 ? -7.101 3.079 -11.170 1.00 97.62 187 GLU A CA 1
ATOM 1476 C C . GLU A 1 187 ? -6.125 4.231 -10.900 1.00 97.62 187 GLU A C 1
ATOM 1478 O O . GLU A 1 187 ? -6.388 5.366 -11.307 1.00 97.62 187 GLU A O 1
ATOM 1483 N N . PHE A 1 188 ? -4.969 3.943 -10.295 1.00 96.75 188 PHE A N 1
ATOM 1484 C CA . PHE A 1 188 ? -3.958 4.947 -9.972 1.00 96.75 188 PHE A CA 1
ATOM 1485 C C . PHE A 1 188 ? -3.400 5.642 -11.214 1.00 96.75 188 PHE A C 1
ATOM 1487 O O . PHE A 1 188 ? -3.319 6.869 -11.241 1.00 96.75 188 PHE A O 1
ATOM 1494 N N . VAL A 1 189 ? -3.025 4.895 -12.258 1.00 96.94 189 VAL A N 1
ATOM 1495 C CA . VAL A 1 189 ? -2.499 5.508 -13.491 1.00 96.94 189 VAL A CA 1
ATOM 1496 C C . VAL A 1 189 ? -3.562 6.344 -14.203 1.00 96.94 189 VAL A C 1
ATOM 1498 O O . VAL A 1 189 ? -3.232 7.365 -14.802 1.00 96.94 189 VAL A O 1
ATOM 1501 N N . SER A 1 190 ? -4.841 5.987 -14.048 1.00 95.75 190 SER A N 1
ATOM 1502 C CA . SER A 1 190 ? -5.966 6.701 -14.658 1.00 95.75 190 SER A CA 1
ATOM 1503 C C . SER A 1 190 ? -6.389 7.954 -13.883 1.00 95.75 190 SER A C 1
ATOM 1505 O O . SER A 1 190 ? -6.733 8.964 -14.490 1.00 95.75 190 SER A O 1
ATOM 1507 N N . THR A 1 191 ? -6.386 7.910 -12.549 1.00 94.88 191 THR A N 1
ATOM 1508 C CA . THR A 1 191 ? -7.018 8.947 -11.705 1.00 94.88 191 THR A CA 1
ATOM 1509 C C . THR A 1 191 ? -6.041 9.687 -10.791 1.00 94.88 191 THR A C 1
ATOM 1511 O O . THR A 1 191 ? -6.376 10.739 -10.251 1.00 94.88 191 THR A O 1
ATOM 1514 N N . GLY A 1 192 ? -4.832 9.155 -10.603 1.00 92.31 192 GLY A N 1
ATOM 1515 C CA . GLY A 1 192 ? -3.844 9.663 -9.653 1.00 92.31 192 GLY A CA 1
ATOM 1516 C C . GLY A 1 192 ? -4.068 9.225 -8.201 1.00 92.31 192 GLY A C 1
ATOM 1517 O O . GLY A 1 192 ? -3.282 9.596 -7.330 1.00 92.31 192 GLY A O 1
ATOM 1518 N N . THR A 1 193 ? -5.111 8.439 -7.920 1.00 93.19 193 THR A N 1
ATOM 1519 C CA . THR A 1 193 ? -5.418 7.876 -6.598 1.00 93.19 193 THR A CA 1
ATOM 1520 C C . THR A 1 193 ? -6.047 6.487 -6.739 1.00 93.19 193 THR A C 1
ATOM 1522 O O . THR A 1 193 ? -6.246 5.996 -7.843 1.00 93.19 193 THR A O 1
ATOM 1525 N N . VAL A 1 194 ? -6.329 5.832 -5.617 1.00 94.44 194 VAL A N 1
ATOM 1526 C CA . VAL A 1 194 ? -7.130 4.604 -5.558 1.00 94.44 194 VAL A CA 1
ATOM 1527 C C . VAL A 1 194 ? -8.242 4.835 -4.547 1.00 94.44 194 VAL A C 1
ATOM 1529 O O . VAL A 1 194 ? -7.977 5.392 -3.477 1.00 94.44 194 VAL A O 1
ATOM 1532 N N . ILE A 1 195 ? -9.473 4.468 -4.892 1.00 94.25 195 ILE A N 1
ATOM 1533 C CA . ILE A 1 195 ? -10.622 4.561 -3.996 1.00 94.25 195 ILE A CA 1
ATOM 1534 C C . ILE A 1 195 ? -10.698 3.300 -3.139 1.00 94.25 195 ILE A C 1
ATOM 1536 O O . ILE A 1 195 ? -10.775 2.182 -3.645 1.00 94.25 195 ILE A O 1
ATOM 1540 N N . ASP A 1 196 ? -10.741 3.488 -1.824 1.00 93.81 196 ASP A N 1
ATOM 1541 C CA . ASP A 1 196 ? -11.071 2.403 -0.910 1.00 93.81 196 ASP A CA 1
ATOM 1542 C C . ASP A 1 196 ? -12.581 2.126 -0.945 1.00 93.81 196 ASP A C 1
ATOM 1544 O O . ASP A 1 196 ? -13.409 3.027 -0.782 1.00 93.81 196 ASP A O 1
ATOM 1548 N N . THR A 1 197 ? -12.932 0.863 -1.175 1.00 94.06 197 THR A N 1
ATOM 1549 C CA . THR A 1 197 ? -14.318 0.373 -1.222 1.00 94.06 197 THR A CA 1
ATOM 1550 C C . THR A 1 197 ? -14.624 -0.638 -0.117 1.00 94.06 197 THR A C 1
ATOM 1552 O O . THR A 1 197 ? -15.738 -1.162 -0.050 1.00 94.06 197 THR A O 1
ATOM 1555 N N . THR A 1 198 ? -13.665 -0.892 0.775 1.00 94.25 198 THR A N 1
ATOM 1556 C CA . THR A 1 198 ? -13.788 -1.832 1.887 1.00 94.25 198 THR A CA 1
ATOM 1557 C C . THR A 1 198 ? -13.905 -1.098 3.222 1.00 94.25 198 THR A C 1
ATOM 1559 O O . THR A 1 198 ? -13.219 -0.106 3.450 1.00 94.25 198 THR A O 1
ATOM 1562 N N . PRO A 1 199 ? -14.809 -1.522 4.121 1.00 96.94 199 PRO A N 1
ATOM 1563 C CA . PRO A 1 199 ? -14.858 -0.954 5.458 1.00 96.94 199 PRO A CA 1
ATOM 1564 C C . PRO A 1 199 ? -13.637 -1.395 6.281 1.00 96.94 199 PRO A C 1
ATOM 1566 O O . PRO A 1 199 ? -13.160 -2.518 6.100 1.00 96.94 199 PRO A O 1
ATOM 1569 N N . PRO A 1 200 ? -13.200 -0.573 7.251 1.00 97.38 200 PRO A N 1
ATOM 1570 C CA . PRO A 1 200 ? -12.108 -0.943 8.142 1.00 97.38 200 PRO A CA 1
ATOM 1571 C C . PRO A 1 200 ? -12.476 -2.154 9.018 1.00 97.38 200 PRO A C 1
ATOM 1573 O O . PRO A 1 200 ? -13.665 -2.420 9.238 1.00 97.38 200 PRO A O 1
ATOM 1576 N N . PRO A 1 201 ? -11.490 -2.857 9.606 1.00 97.62 201 PRO A N 1
ATOM 1577 C CA . PRO A 1 201 ? -11.762 -3.879 10.609 1.00 97.62 201 PRO A CA 1
ATOM 1578 C C . PRO A 1 201 ? -12.536 -3.309 11.815 1.00 97.62 201 PRO A C 1
ATOM 1580 O O . PRO A 1 201 ? -12.283 -2.171 12.243 1.00 97.62 201 PRO A O 1
ATOM 1583 N N . PRO A 1 202 ? -13.484 -4.075 12.393 1.00 98.25 202 PRO A N 1
ATOM 1584 C CA . PRO A 1 202 ? -14.182 -3.648 13.596 1.00 98.25 202 PRO A CA 1
ATOM 1585 C C . PRO A 1 202 ? -13.200 -3.521 14.772 1.00 98.25 202 PRO A C 1
ATOM 1587 O O . PRO A 1 202 ? -12.269 -4.323 14.885 1.00 98.25 202 PRO A O 1
ATOM 1590 N N . PRO A 1 203 ? -13.401 -2.550 15.683 1.00 98.44 203 PRO A N 1
ATOM 1591 C CA . PRO A 1 203 ? -12.655 -2.489 16.936 1.00 98.44 203 PRO A CA 1
ATOM 1592 C C . PRO A 1 203 ? -12.744 -3.806 17.712 1.00 98.44 203 PRO A C 1
ATOM 1594 O O . PRO A 1 203 ? -13.704 -4.554 17.576 1.00 98.44 203 PRO A O 1
ATOM 1597 N N . PHE A 1 204 ? -11.810 -4.079 18.606 1.00 98.31 204 PHE A N 1
ATOM 1598 C CA . PHE A 1 204 ? -11.863 -5.256 19.473 1.00 98.31 204 PHE A CA 1
ATOM 1599 C C . PHE A 1 204 ? -11.445 -4.905 20.899 1.00 98.31 204 PHE A C 1
ATOM 1601 O O . PHE A 1 204 ? -11.111 -3.758 21.202 1.00 98.31 204 PHE A O 1
ATOM 1608 N N . ASP A 1 205 ? -11.548 -5.874 21.811 1.00 97.94 205 ASP A N 1
ATOM 1609 C CA . ASP A 1 205 ? -11.232 -5.692 23.233 1.00 97.94 205 ASP A CA 1
ATOM 1610 C C . ASP A 1 205 ? -11.931 -4.481 23.877 1.00 97.94 205 ASP A C 1
ATOM 1612 O O . ASP A 1 205 ? -11.354 -3.763 24.700 1.00 97.94 205 ASP A O 1
ATOM 1616 N N . LEU A 1 206 ? -13.201 -4.259 23.518 1.00 98.12 206 LEU A N 1
ATOM 1617 C CA . LEU A 1 206 ? -14.015 -3.198 24.100 1.00 98.12 206 LEU A CA 1
ATOM 1618 C C . LEU A 1 206 ? -14.251 -3.452 25.594 1.00 98.12 206 LEU A C 1
ATOM 1620 O O . LEU A 1 206 ? -14.795 -4.481 25.999 1.00 98.12 206 LEU A O 1
ATOM 1624 N N . ARG A 1 207 ? -13.869 -2.481 26.424 1.00 95.81 207 ARG A N 1
ATOM 1625 C CA . ARG A 1 207 ? -14.000 -2.522 27.884 1.00 95.81 207 ARG A CA 1
ATOM 1626 C C . ARG A 1 207 ? -14.622 -1.235 28.399 1.00 95.81 207 ARG A C 1
ATOM 1628 O O . ARG A 1 207 ? -14.393 -0.159 27.849 1.00 95.81 207 ARG A O 1
ATOM 1635 N N . VAL A 1 208 ? -15.369 -1.360 29.492 1.00 92.88 208 VAL A N 1
ATOM 1636 C CA . VAL A 1 208 ? -15.961 -0.238 30.225 1.00 92.88 208 VAL A CA 1
ATOM 1637 C C . VAL A 1 208 ? -15.512 -0.328 31.681 1.00 92.88 208 VAL A C 1
ATOM 1639 O O . VAL A 1 208 ? -15.772 -1.329 32.348 1.00 92.88 208 VAL A O 1
ATOM 1642 N N . GLY A 1 209 ? -14.811 0.699 32.156 1.00 87.56 209 GLY A N 1
ATOM 1643 C CA . GLY A 1 209 ? -14.347 0.836 33.536 1.00 87.56 209 GLY A CA 1
ATOM 1644 C C . GLY A 1 209 ? -15.007 2.008 34.262 1.00 87.56 209 GLY A C 1
ATOM 1645 O O . GLY A 1 209 ? -15.479 2.953 33.631 1.00 87.56 209 GLY A O 1
ATOM 1646 N N . ASN A 1 210 ? -15.007 1.948 35.595 1.00 83.75 210 ASN A N 1
ATOM 1647 C CA . ASN A 1 210 ? -15.519 3.007 36.466 1.00 83.75 210 ASN A CA 1
ATOM 1648 C C . ASN A 1 210 ? -14.386 3.923 36.937 1.00 83.75 210 ASN A C 1
ATOM 1650 O O . ASN A 1 210 ? -13.397 3.441 37.483 1.00 83.75 210 ASN A O 1
ATOM 1654 N N . GLU A 1 211 ? -14.576 5.232 36.805 1.00 81.19 211 GLU A N 1
ATOM 1655 C CA . GLU A 1 211 ? -13.844 6.274 37.533 1.00 81.19 211 GLU A CA 1
ATOM 1656 C C . GLU A 1 211 ? -14.847 7.041 38.430 1.00 81.19 211 GLU A C 1
ATOM 1658 O O . GLU A 1 211 ? -16.063 6.867 38.293 1.00 81.19 211 GLU A O 1
ATOM 1663 N N . GLU A 1 212 ? -14.373 7.850 39.392 1.00 75.62 212 GLU A N 1
ATOM 1664 C CA . GLU A 1 212 ? -15.204 8.430 40.473 1.00 75.62 212 GLU A CA 1
ATOM 1665 C C . GLU A 1 212 ? -16.551 8.993 39.983 1.00 75.62 212 GLU A C 1
ATOM 1667 O O . GLU A 1 212 ? -17.597 8.669 40.554 1.00 75.62 212 GLU A O 1
ATOM 1672 N N . ASN A 1 213 ? -16.548 9.740 38.870 1.00 76.94 213 ASN A N 1
ATOM 1673 C CA . ASN A 1 213 ? -17.732 10.400 38.303 1.00 76.94 213 ASN A CA 1
ATOM 1674 C C . ASN A 1 213 ? -17.974 10.117 36.808 1.00 76.94 213 ASN A C 1
ATOM 1676 O O . ASN A 1 213 ? -18.824 10.758 36.189 1.00 76.94 213 ASN A O 1
ATOM 1680 N N . SER A 1 214 ? -17.270 9.153 36.219 1.00 84.94 214 SER A N 1
ATOM 1681 C CA . SER A 1 214 ? -17.313 8.885 34.778 1.00 84.94 214 SER A CA 1
ATOM 1682 C C . SER A 1 214 ? -17.117 7.406 34.468 1.00 84.94 214 SER A C 1
ATOM 1684 O O . SER A 1 214 ? -16.616 6.636 35.289 1.00 84.94 214 SER A O 1
ATOM 1686 N N . PHE A 1 215 ? -17.520 7.005 33.265 1.00 87.38 215 PHE A N 1
ATOM 1687 C CA . PHE A 1 215 ? -17.128 5.728 32.686 1.00 87.38 215 PHE A CA 1
ATOM 1688 C C . PHE A 1 215 ? -16.053 5.933 31.639 1.00 87.38 215 PHE A C 1
ATOM 1690 O O . PHE A 1 215 ? -16.097 6.870 30.840 1.00 87.38 215 PHE A O 1
ATOM 1697 N N . VAL A 1 216 ? -15.103 5.009 31.644 1.00 93.50 216 VAL A N 1
ATOM 1698 C CA . VAL A 1 216 ? -13.998 4.959 30.704 1.00 93.50 216 VAL A CA 1
ATOM 1699 C C . VAL A 1 216 ? -14.226 3.802 29.757 1.00 93.50 216 VAL A C 1
ATOM 1701 O O . VAL A 1 216 ? -14.216 2.644 30.165 1.00 93.50 216 VAL A O 1
ATOM 1704 N N . ILE A 1 217 ? -14.409 4.132 28.488 1.00 96.06 217 ILE A N 1
ATOM 1705 C CA . ILE A 1 217 ? -14.515 3.178 27.395 1.00 96.06 217 ILE A CA 1
ATOM 1706 C C . ILE A 1 217 ? -13.130 3.061 26.768 1.00 96.06 217 ILE A C 1
ATOM 1708 O O . ILE A 1 217 ? -12.546 4.078 26.400 1.00 96.06 217 ILE A O 1
ATOM 1712 N N . THR A 1 218 ? -12.602 1.849 26.644 1.00 98.00 218 THR A N 1
ATOM 1713 C CA . THR A 1 218 ? -11.333 1.577 25.947 1.00 98.00 218 THR A CA 1
ATOM 1714 C C . THR A 1 218 ? -11.512 0.451 24.950 1.00 98.00 218 THR A C 1
ATOM 1716 O O . THR A 1 218 ? -12.272 -0.475 25.219 1.00 98.00 218 THR A O 1
ATOM 1719 N N . TRP A 1 219 ? -10.786 0.508 23.842 1.00 98.44 219 TRP A N 1
ATOM 1720 C CA . TRP A 1 219 ? -10.780 -0.526 22.810 1.00 98.44 219 TRP A CA 1
ATOM 1721 C C . TRP A 1 219 ? -9.391 -0.639 22.181 1.00 98.44 219 TRP A C 1
ATOM 1723 O O . TRP A 1 219 ? -8.496 0.154 22.477 1.00 98.44 219 TRP A O 1
ATOM 1733 N N . GLN A 1 220 ? -9.233 -1.637 21.323 1.00 98.25 220 GLN A N 1
ATOM 1734 C CA . GLN A 1 220 ? -8.139 -1.773 20.371 1.00 98.25 220 GLN A CA 1
ATOM 1735 C C . GLN A 1 220 ? -8.712 -1.770 18.952 1.00 98.25 220 GLN A C 1
ATOM 1737 O O . GLN A 1 220 ? -9.912 -1.979 18.756 1.00 98.25 220 GLN A O 1
ATOM 1742 N N . ALA A 1 221 ? -7.871 -1.506 17.960 1.00 97.19 221 ALA A N 1
ATOM 1743 C CA . ALA A 1 221 ? -8.251 -1.563 16.558 1.00 97.19 221 ALA A CA 1
ATOM 1744 C C . ALA A 1 221 ? -7.034 -1.936 15.717 1.00 97.19 221 ALA A C 1
ATOM 1746 O O . ALA A 1 221 ? -5.937 -1.422 15.956 1.00 97.19 221 ALA A O 1
ATOM 1747 N N . ASP A 1 222 ? -7.256 -2.793 14.727 1.00 95.25 222 ASP A N 1
ATOM 1748 C CA . ASP A 1 222 ? -6.273 -3.044 13.681 1.00 95.25 222 ASP A CA 1
ATOM 1749 C C . ASP A 1 222 ? -6.280 -1.889 12.679 1.00 95.25 222 ASP A C 1
ATOM 1751 O O . ASP A 1 222 ? -7.250 -1.133 12.577 1.00 95.25 222 ASP A O 1
ATOM 1755 N N . ALA A 1 223 ? -5.179 -1.726 11.947 1.00 89.75 223 ALA A N 1
ATOM 1756 C CA . ALA A 1 223 ? -5.130 -0.755 10.868 1.00 89.75 223 ALA A CA 1
ATOM 1757 C C . ALA A 1 223 ? -6.069 -1.168 9.726 1.00 89.75 223 ALA A C 1
ATOM 1759 O O . ALA A 1 223 ? -6.198 -2.346 9.402 1.00 89.75 223 ALA A O 1
ATOM 1760 N N . ASP A 1 224 ? -6.670 -0.171 9.089 1.00 93.94 224 ASP A N 1
ATOM 1761 C CA . ASP A 1 224 ? -7.242 -0.319 7.757 1.00 93.94 224 ASP A CA 1
ATOM 1762 C C . ASP A 1 224 ? -6.101 -0.220 6.738 1.00 93.94 224 ASP A C 1
ATOM 1764 O O . ASP A 1 224 ? -5.398 0.794 6.692 1.00 93.94 224 ASP A O 1
ATOM 1768 N N . ILE A 1 225 ? -5.841 -1.307 6.014 1.00 89.56 225 ILE A N 1
ATOM 1769 C CA . ILE A 1 225 ? -4.650 -1.458 5.163 1.00 89.56 225 ILE A CA 1
ATOM 1770 C C . ILE A 1 225 ? -4.766 -0.557 3.930 1.00 89.56 225 ILE A C 1
ATOM 1772 O O . ILE A 1 225 ? -3.775 0.009 3.462 1.00 89.56 225 ILE A O 1
ATOM 1776 N N . GLU A 1 226 ? -5.986 -0.416 3.429 1.00 91.00 226 GLU A N 1
ATOM 1777 C CA . GLU A 1 226 ? -6.339 0.285 2.212 1.00 91.00 226 GLU A CA 1
ATOM 1778 C C . GLU A 1 226 ? -6.213 1.797 2.384 1.00 91.00 226 GLU A C 1
ATOM 1780 O O . GLU A 1 226 ? -5.487 2.431 1.614 1.00 91.00 226 GLU A O 1
ATOM 1785 N N . SER A 1 227 ? -6.854 2.389 3.400 1.00 91.94 227 SER A N 1
ATOM 1786 C CA . SER A 1 227 ? -6.876 3.847 3.562 1.00 91.94 227 SER A CA 1
ATOM 1787 C C . SER A 1 227 ? -6.586 4.373 4.966 1.00 91.94 227 SER A C 1
ATOM 1789 O O . SER A 1 227 ? -6.305 5.564 5.119 1.00 91.94 227 SER A O 1
ATOM 1791 N N . GLY A 1 228 ? -6.535 3.511 5.977 1.00 92.50 228 GLY A N 1
ATOM 1792 C CA . GLY A 1 228 ? -6.270 3.887 7.364 1.00 92.50 228 GLY A CA 1
ATOM 1793 C C . GLY A 1 228 ? -7.516 4.402 8.088 1.00 92.50 228 GLY A C 1
ATOM 1794 O O . GLY A 1 228 ? -8.536 4.749 7.495 1.00 92.50 228 GLY A O 1
ATOM 1795 N N . ILE A 1 229 ? -7.438 4.493 9.415 1.00 95.44 229 ILE A N 1
ATOM 1796 C CA . ILE A 1 229 ? -8.571 4.918 10.243 1.00 95.44 229 ILE A CA 1
ATOM 1797 C C . ILE A 1 229 ? -8.625 6.445 10.320 1.00 95.44 229 ILE A C 1
ATOM 1799 O O . ILE A 1 229 ? -7.712 7.105 10.826 1.00 95.44 229 ILE A O 1
ATOM 1803 N N . MET A 1 230 ? -9.752 7.013 9.890 1.00 96.06 230 MET A N 1
ATOM 1804 C CA . MET A 1 230 ? -10.042 8.436 10.022 1.00 96.06 230 MET A CA 1
ATOM 1805 C C . MET A 1 230 ? -10.605 8.778 11.399 1.00 96.06 230 MET A C 1
ATOM 1807 O O . MET A 1 230 ? -10.248 9.812 11.948 1.00 96.06 230 MET A O 1
ATOM 1811 N N . HIS A 1 231 ? -11.496 7.971 11.971 1.00 98.00 231 HIS A N 1
ATOM 1812 C CA . HIS A 1 231 ? -12.001 8.175 13.334 1.00 98.00 231 HIS A CA 1
ATOM 1813 C C . HIS A 1 231 ? -12.745 6.950 13.855 1.00 98.00 231 HIS A C 1
ATOM 1815 O O . HIS A 1 231 ? -13.026 6.010 13.117 1.00 98.00 231 HIS A O 1
ATOM 1821 N N . PHE A 1 232 ? -13.106 7.001 15.132 1.00 98.62 232 PHE A N 1
ATOM 1822 C CA . PHE A 1 232 ? -14.017 6.065 15.770 1.00 98.62 232 PHE A CA 1
ATOM 1823 C C . PHE A 1 232 ? -15.316 6.768 16.135 1.00 98.62 232 PHE A C 1
ATOM 1825 O O . PHE A 1 232 ? -15.273 7.867 16.685 1.00 98.62 232 PHE A O 1
ATOM 1832 N N . ASN A 1 233 ? -16.450 6.124 15.895 1.00 98.69 233 ASN A N 1
ATOM 1833 C CA . ASN A 1 233 ? -17.753 6.531 16.408 1.00 98.69 233 ASN A CA 1
ATOM 1834 C C . ASN A 1 233 ? -18.056 5.775 17.705 1.00 98.69 233 ASN A C 1
ATOM 1836 O O . ASN A 1 233 ? -17.865 4.559 17.777 1.00 98.69 233 ASN A O 1
ATOM 1840 N N . ILE A 1 234 ? -18.546 6.487 18.720 1.00 98.44 234 ILE A N 1
ATOM 1841 C CA . ILE A 1 234 ? -18.897 5.928 20.026 1.00 98.44 234 ILE A CA 1
ATOM 1842 C C . ILE A 1 234 ? -20.405 6.054 20.221 1.00 98.44 234 ILE A C 1
ATOM 1844 O O . ILE A 1 234 ? -20.981 7.139 20.097 1.00 98.44 234 ILE A O 1
ATOM 1848 N N . TYR A 1 235 ? -21.040 4.936 20.562 1.00 97.62 235 TYR A N 1
ATOM 1849 C CA . TYR A 1 235 ? -22.480 4.833 20.745 1.00 97.62 235 TYR A CA 1
ATOM 1850 C C . TYR A 1 235 ? -22.830 4.441 22.178 1.00 97.62 235 TYR A C 1
ATOM 1852 O O . TYR A 1 235 ? -22.159 3.613 22.795 1.00 97.62 235 TYR A O 1
ATOM 1860 N N . GLN A 1 236 ? -23.937 4.994 22.665 1.00 94.69 236 GLN A N 1
ATOM 1861 C CA . GLN A 1 236 ? -24.612 4.561 23.880 1.00 94.69 236 GLN A CA 1
ATOM 1862 C C . GLN A 1 236 ? -26.083 4.290 23.562 1.00 94.69 236 GLN A C 1
ATOM 1864 O O . GLN A 1 236 ? -26.776 5.171 23.061 1.00 94.69 236 GLN A O 1
ATOM 1869 N N . ASP A 1 237 ? -26.559 3.080 23.858 1.00 93.88 237 ASP A N 1
ATOM 1870 C CA . ASP A 1 237 ? -27.913 2.610 23.538 1.00 93.88 237 ASP A CA 1
ATOM 1871 C C . ASP A 1 237 ? -28.295 2.922 22.076 1.00 93.88 237 ASP A C 1
ATOM 1873 O O . ASP A 1 237 ? -29.326 3.535 21.804 1.00 93.88 237 ASP A O 1
ATOM 1877 N N . ASP A 1 238 ? -27.406 2.564 21.141 1.00 95.50 238 ASP A N 1
ATOM 1878 C CA . ASP A 1 238 ? -27.526 2.796 19.690 1.00 95.50 238 ASP A CA 1
ATOM 1879 C C . ASP A 1 238 ? -27.521 4.259 19.225 1.00 95.50 238 ASP A C 1
ATOM 1881 O O . ASP A 1 238 ? -27.485 4.526 18.022 1.00 95.50 238 ASP A O 1
ATOM 1885 N N . ARG A 1 239 ? -27.454 5.222 20.146 1.00 96.00 239 ARG A N 1
ATOM 1886 C CA . ARG A 1 239 ? -27.306 6.641 19.829 1.00 96.00 239 ARG A CA 1
ATOM 1887 C C . ARG A 1 239 ? -25.830 7.019 19.742 1.00 96.00 239 ARG A C 1
ATOM 1889 O O . ARG A 1 239 ? -25.074 6.750 20.669 1.00 96.00 239 ARG A O 1
ATOM 1896 N N . LEU A 1 240 ? -25.433 7.689 18.658 1.00 97.50 240 LEU A N 1
ATOM 1897 C CA . LEU A 1 240 ? -24.102 8.292 18.541 1.00 97.50 240 LEU A CA 1
ATOM 1898 C C . LEU A 1 240 ? -23.952 9.382 19.609 1.00 97.50 240 LEU A C 1
ATOM 1900 O O . LEU A 1 240 ? -24.742 10.329 19.639 1.00 97.50 240 LEU A O 1
ATOM 1904 N N . ILE A 1 241 ? -22.960 9.234 20.481 1.00 96.62 241 ILE A N 1
ATOM 1905 C CA . ILE A 1 241 ? -22.680 10.189 21.562 1.00 96.62 241 ILE A CA 1
ATOM 1906 C C . ILE A 1 241 ? -21.407 10.999 21.324 1.00 96.62 241 ILE A C 1
ATOM 1908 O O . ILE A 1 241 ? -21.238 12.049 21.934 1.00 96.62 241 ILE A O 1
ATOM 1912 N N . GLY A 1 242 ? -20.539 10.543 20.421 1.00 97.44 242 GLY A N 1
ATOM 1913 C CA . GLY A 1 242 ? -19.343 11.274 20.035 1.00 97.44 242 GLY A CA 1
ATOM 1914 C C . GLY A 1 242 ? -18.425 10.469 19.129 1.00 97.44 242 GLY A C 1
ATOM 1915 O O . GLY A 1 242 ? -18.755 9.358 18.709 1.00 97.44 242 GLY A O 1
ATOM 1916 N N . ARG A 1 243 ? -17.259 11.048 18.841 1.00 97.88 243 ARG A N 1
ATOM 1917 C CA . ARG A 1 243 ? -16.204 10.432 18.035 1.00 97.88 243 ARG A CA 1
ATOM 1918 C C . ARG A 1 243 ? -14.815 10.680 18.614 1.00 97.88 243 ARG A C 1
ATOM 1920 O O . ARG A 1 243 ? -14.623 11.627 19.376 1.00 97.88 243 ARG A O 1
ATOM 1927 N N . LEU A 1 244 ? -13.854 9.844 18.226 1.00 98.00 244 LEU A N 1
ATOM 1928 C CA . LEU A 1 244 ? -12.431 10.002 18.525 1.00 98.00 244 LEU A CA 1
ATOM 1929 C C . LEU A 1 244 ? -11.604 10.000 17.221 1.00 98.00 244 LEU A C 1
ATOM 1931 O O . LEU A 1 244 ? -11.672 9.017 16.486 1.00 98.00 244 LEU A O 1
ATOM 1935 N N . PRO A 1 245 ? -10.779 11.027 16.947 1.00 96.62 245 PRO A N 1
ATOM 1936 C CA . PRO A 1 245 ? -10.737 12.310 17.646 1.00 96.62 245 PRO A CA 1
ATOM 1937 C C . PRO A 1 245 ? -12.043 13.094 17.445 1.00 96.62 245 PRO A C 1
ATOM 1939 O O . PRO A 1 245 ? -12.802 12.824 16.511 1.00 96.62 245 PRO A O 1
ATOM 1942 N N . GLU A 1 246 ? -12.288 14.077 18.3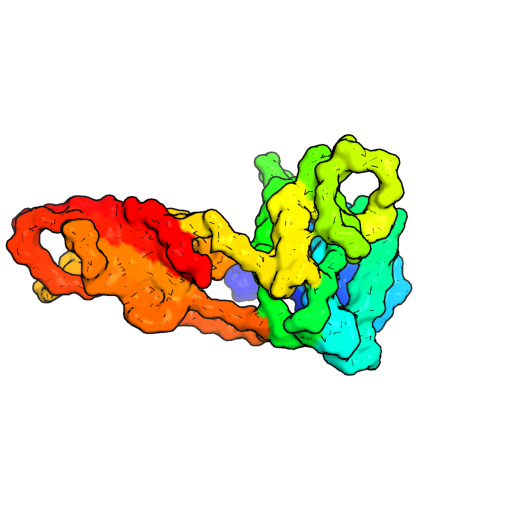16 1.00 96.12 246 GLU A N 1
ATOM 1943 C CA . GLU A 1 246 ? -13.461 14.962 18.230 1.00 96.12 246 GLU A CA 1
ATOM 1944 C C . GLU A 1 246 ? -13.478 15.759 16.913 1.00 96.12 246 GLU A C 1
ATOM 1946 O O . GLU A 1 246 ? -14.532 15.937 16.306 1.00 96.12 246 GLU A O 1
ATOM 1951 N N . ALA A 1 247 ? -12.297 16.152 16.427 1.00 93.81 247 ALA A N 1
ATOM 1952 C CA . ALA A 1 247 ? -12.090 16.809 15.142 1.00 93.81 247 ALA A CA 1
ATOM 1953 C C . ALA A 1 247 ? -10.825 16.280 14.445 1.00 93.81 247 ALA A C 1
ATOM 1955 O O . ALA A 1 247 ? -9.904 15.789 15.097 1.00 93.81 247 ALA A O 1
ATOM 1956 N N . GLY A 1 248 ? -10.772 16.409 13.116 1.00 92.69 248 GLY A N 1
ATOM 1957 C CA . GLY A 1 248 ? -9.662 15.915 12.298 1.00 92.69 248 GLY A CA 1
ATOM 1958 C C . GLY A 1 248 ? -9.645 14.391 12.145 1.00 92.69 248 GLY A C 1
ATOM 1959 O O . GLY A 1 248 ? -10.653 13.718 12.383 1.00 92.69 248 GLY A O 1
ATOM 1960 N N . SER A 1 249 ? -8.493 13.862 11.732 1.00 92.50 249 SER A N 1
ATOM 1961 C CA . SER A 1 249 ? -8.291 12.430 11.491 1.00 92.50 249 SER A CA 1
ATOM 1962 C C . SER A 1 249 ? -7.474 11.788 12.608 1.00 92.50 249 SER A C 1
ATOM 1964 O O . SER A 1 249 ? -6.530 12.384 13.121 1.00 92.50 249 SER A O 1
ATOM 1966 N N . TYR A 1 250 ? -7.839 10.561 12.973 1.00 93.88 250 TYR A N 1
ATOM 1967 C CA . TYR A 1 250 ? -7.135 9.729 13.940 1.00 93.88 250 TYR A CA 1
ATOM 1968 C C . TYR A 1 250 ? -5.724 9.426 13.449 1.00 93.88 250 TYR A C 1
ATOM 1970 O O . TYR A 1 250 ? -4.761 9.727 14.144 1.00 93.88 250 TYR A O 1
ATOM 1978 N N . GLN A 1 251 ? -5.608 8.903 12.229 1.00 89.44 251 GLN A N 1
ATOM 1979 C CA . GLN A 1 251 ? -4.348 8.771 11.509 1.00 89.44 251 GLN A CA 1
ATOM 1980 C C . GLN A 1 251 ? -4.314 9.797 10.381 1.00 89.44 251 GLN A C 1
ATOM 1982 O O . GLN A 1 251 ? -5.246 9.886 9.582 1.00 89.44 251 GLN A O 1
ATOM 1987 N N . THR A 1 252 ? -3.233 10.562 10.302 1.00 84.25 252 THR A N 1
ATOM 1988 C CA . THR A 1 252 ? -2.923 11.417 9.156 1.00 84.25 252 THR A CA 1
ATOM 1989 C C . THR A 1 252 ? -1.699 10.866 8.452 1.00 84.25 252 THR A C 1
ATOM 1991 O O . THR A 1 252 ? -0.841 10.232 9.062 1.00 84.25 252 THR A O 1
ATOM 1994 N N . PHE A 1 253 ? -1.612 11.095 7.153 1.00 79.44 253 PHE A N 1
ATOM 1995 C CA . PHE A 1 253 ? -0.442 10.725 6.383 1.00 79.44 253 PHE A CA 1
ATOM 1996 C C . PHE A 1 253 ? -0.119 11.812 5.380 1.00 79.44 253 PHE A C 1
ATOM 1998 O O . PHE A 1 253 ? -1.009 12.479 4.854 1.00 79.44 253 PHE A O 1
ATOM 2005 N N . ASP A 1 254 ? 1.174 11.984 5.149 1.00 74.19 254 ASP A N 1
ATOM 2006 C CA . ASP A 1 254 ? 1.674 12.933 4.177 1.00 74.19 254 ASP A CA 1
ATOM 2007 C C . ASP A 1 254 ? 1.520 12.354 2.758 1.00 74.19 254 ASP A C 1
ATOM 2009 O O . ASP A 1 254 ? 1.811 11.181 2.515 1.00 74.19 254 ASP A O 1
ATOM 2013 N N . THR A 1 255 ? 1.044 13.180 1.825 1.00 72.44 255 THR A N 1
ATOM 2014 C CA . THR A 1 255 ? 1.022 12.891 0.379 1.00 72.44 255 THR A CA 1
ATOM 2015 C C . THR A 1 255 ? 2.377 13.167 -0.285 1.00 72.44 255 THR A C 1
ATOM 2017 O O . THR A 1 255 ? 2.527 12.990 -1.493 1.00 72.44 255 THR A O 1
ATOM 2020 N N . ASN A 1 256 ? 3.349 13.649 0.490 1.00 69.88 256 ASN A N 1
ATOM 2021 C CA . ASN A 1 256 ? 4.665 14.080 0.044 1.00 69.88 256 ASN A CA 1
ATOM 2022 C C . ASN A 1 256 ? 5.819 13.335 0.746 1.00 69.88 256 ASN A C 1
ATOM 2024 O O . ASN A 1 256 ? 6.688 12.772 0.093 1.00 69.88 256 ASN A O 1
ATOM 2028 N N . GLY A 1 257 ? 5.866 13.362 2.075 1.00 56.41 257 GLY A N 1
ATOM 2029 C CA . GLY A 1 257 ? 7.145 13.418 2.768 1.00 56.41 257 GLY A CA 1
ATOM 2030 C C . GLY A 1 257 ? 7.850 12.103 3.085 1.00 56.41 257 GLY A C 1
ATOM 2031 O O . GLY A 1 257 ? 7.342 11.258 3.817 1.00 56.41 257 GLY A O 1
ATOM 2032 N N . ASP A 1 258 ? 9.146 12.116 2.766 1.00 54.28 258 ASP A N 1
ATOM 2033 C CA . ASP A 1 258 ? 10.258 11.515 3.527 1.00 54.28 258 ASP A CA 1
ATOM 2034 C C . ASP A 1 258 ? 10.314 11.943 5.013 1.00 54.28 258 ASP A C 1
ATOM 2036 O O . ASP A 1 258 ? 11.219 11.568 5.761 1.00 54.28 258 ASP A O 1
ATOM 2040 N N . ASN A 1 259 ? 9.360 12.761 5.461 1.00 60.56 259 ASN A N 1
ATOM 2041 C CA . ASN A 1 259 ? 9.243 13.206 6.833 1.00 60.56 259 ASN A CA 1
ATOM 2042 C C . ASN A 1 259 ? 8.635 12.083 7.672 1.00 60.56 259 ASN A C 1
ATOM 2044 O O . ASN A 1 259 ? 7.427 11.846 7.654 1.00 60.56 259 ASN A O 1
ATOM 2048 N N . THR A 1 260 ? 9.463 11.435 8.486 1.00 56.91 260 THR A N 1
ATOM 2049 C CA . THR A 1 260 ? 8.990 10.568 9.566 1.00 56.91 260 THR A CA 1
ATOM 2050 C C . THR A 1 260 ? 8.377 11.432 10.672 1.00 56.91 260 THR A C 1
ATOM 2052 O O . THR A 1 260 ? 9.001 11.659 11.707 1.00 56.91 260 THR A O 1
ATOM 2055 N N . ILE A 1 261 ? 7.180 11.981 10.455 1.00 58.84 261 ILE A N 1
ATOM 2056 C CA . ILE A 1 261 ? 6.427 12.650 11.520 1.00 58.84 261 ILE A CA 1
ATOM 2057 C C . ILE A 1 261 ? 5.903 11.543 12.440 1.00 58.84 261 ILE A C 1
ATOM 2059 O O . ILE A 1 261 ? 5.101 10.725 11.982 1.00 58.84 261 ILE A O 1
ATOM 2063 N N . PRO A 1 262 ? 6.323 11.469 13.719 1.00 65.81 262 PRO A N 1
ATOM 2064 C CA . PRO A 1 262 ? 5.746 10.507 14.644 1.00 65.81 262 PRO A CA 1
ATOM 2065 C C . PRO A 1 262 ? 4.265 10.842 14.805 1.00 65.81 262 PRO A C 1
ATOM 2067 O O . PRO A 1 262 ? 3.911 11.898 15.338 1.00 65.81 262 PRO A O 1
ATOM 2070 N N . ILE A 1 263 ? 3.392 9.969 14.308 1.00 70.75 263 ILE A N 1
ATOM 2071 C CA . ILE A 1 263 ? 1.952 10.167 14.431 1.00 70.75 263 ILE A CA 1
ATOM 2072 C C . ILE A 1 263 ? 1.577 9.864 15.883 1.00 70.75 263 ILE A C 1
ATOM 2074 O O . ILE A 1 263 ? 1.381 8.713 16.271 1.00 70.75 263 ILE A O 1
ATOM 2078 N N . ASN A 1 264 ? 1.479 10.910 16.701 1.00 82.62 264 ASN A N 1
ATOM 2079 C CA . ASN A 1 264 ? 0.913 10.809 18.040 1.00 82.62 264 ASN A CA 1
ATOM 2080 C C . ASN A 1 264 ? -0.610 10.781 17.930 1.00 82.62 264 ASN A C 1
ATOM 2082 O O . ASN A 1 264 ? -1.277 11.814 17.980 1.00 82.62 264 ASN A O 1
ATOM 2086 N N . VAL A 1 265 ? -1.154 9.581 17.762 1.00 89.31 265 VAL A N 1
ATOM 2087 C CA . VAL A 1 265 ? -2.601 9.375 17.759 1.00 89.31 265 VAL A CA 1
ATOM 2088 C C . VAL A 1 265 ? -3.157 9.435 19.188 1.00 89.31 265 VAL A C 1
ATOM 2090 O O . VAL A 1 265 ? -2.483 9.016 20.138 1.00 89.31 265 VAL A O 1
ATOM 2093 N N . PRO A 1 266 ? -4.396 9.920 19.387 1.00 93.25 266 PRO A N 1
ATOM 2094 C CA . PRO A 1 266 ? -5.072 9.792 20.669 1.00 93.25 266 PRO A CA 1
ATOM 2095 C C . PRO A 1 266 ? -5.121 8.330 21.129 1.00 93.25 266 PRO A C 1
ATOM 2097 O O . PRO A 1 266 ? -5.254 7.401 20.328 1.00 93.25 266 PRO A O 1
ATOM 2100 N N . LYS A 1 267 ? -5.066 8.104 22.443 1.00 95.94 267 LYS A N 1
ATOM 2101 C CA . LYS A 1 267 ? -5.339 6.767 22.988 1.00 95.94 267 LYS A CA 1
ATOM 2102 C C . LYS A 1 267 ? -6.768 6.371 22.622 1.00 95.94 267 LYS A C 1
ATOM 2104 O O . LYS A 1 267 ? -7.655 7.215 22.714 1.00 95.94 267 LYS A O 1
ATOM 2109 N N . MET A 1 268 ? -6.988 5.102 22.283 1.00 97.31 268 MET A N 1
ATOM 2110 C CA . MET A 1 268 ? -8.313 4.505 22.059 1.00 97.31 268 MET A CA 1
ATOM 2111 C C . MET A 1 268 ? -9.101 4.423 23.380 1.00 97.31 268 MET A C 1
ATOM 2113 O O . MET A 1 268 ? -9.278 3.363 23.982 1.00 97.31 268 MET A O 1
ATOM 2117 N N . LYS A 1 269 ? -9.479 5.600 23.887 1.00 97.19 269 LYS A N 1
ATOM 2118 C CA . LYS A 1 269 ? -10.156 5.855 25.155 1.00 97.19 269 LYS A CA 1
ATOM 2119 C C . LYS A 1 269 ? -11.191 6.959 24.941 1.00 97.19 269 LYS A C 1
ATOM 2121 O O . LYS A 1 269 ? -10.877 7.997 24.365 1.00 97.19 269 LYS A O 1
ATOM 2126 N N . TYR A 1 270 ? -12.396 6.762 25.461 1.00 96.81 270 TYR A N 1
ATOM 2127 C CA . TYR A 1 270 ? -13.465 7.757 25.463 1.00 96.81 270 TYR A CA 1
ATOM 2128 C C . TYR A 1 270 ? -14.125 7.810 26.842 1.00 96.81 270 TYR A C 1
ATOM 2130 O O . TYR A 1 270 ? -14.314 6.773 27.479 1.00 96.81 270 TYR A O 1
ATOM 2138 N N . ILE A 1 271 ? -14.432 9.011 27.331 1.00 94.38 271 ILE A N 1
ATOM 2139 C CA . ILE A 1 271 ? -14.980 9.219 28.676 1.00 94.38 271 ILE A CA 1
ATOM 2140 C C . ILE A 1 271 ? -16.414 9.717 28.549 1.00 94.38 271 ILE A C 1
ATOM 2142 O O . ILE A 1 271 ? -16.674 10.673 27.824 1.00 94.38 271 ILE A O 1
ATOM 2146 N N . ILE A 1 272 ? -17.333 9.085 29.277 1.00 90.69 272 ILE A N 1
ATOM 2147 C CA . ILE A 1 272 ? -18.744 9.481 29.331 1.00 90.69 272 ILE A CA 1
ATOM 2148 C C . ILE A 1 272 ? -19.187 9.695 30.777 1.00 90.69 272 ILE A C 1
ATOM 2150 O O . ILE A 1 272 ? -18.601 9.140 31.710 1.00 90.69 272 ILE A O 1
ATOM 2154 N N . GLY A 1 273 ? -20.240 10.488 30.975 1.00 85.81 273 GLY A N 1
ATOM 2155 C CA . GLY A 1 273 ? -20.905 10.576 32.276 1.00 85.81 273 GLY A CA 1
ATOM 2156 C C . GLY A 1 273 ? -21.528 9.236 32.679 1.00 85.81 273 GLY A C 1
ATOM 2157 O O . GLY A 1 273 ? -21.830 8.402 31.822 1.00 85.81 273 GLY A O 1
ATOM 2158 N N . LYS A 1 274 ? -21.742 9.022 33.985 1.00 76.81 274 LYS A N 1
ATOM 2159 C CA . LYS A 1 274 ? -22.403 7.801 34.470 1.00 76.81 274 LYS A CA 1
ATOM 2160 C C . LYS A 1 274 ? -23.794 7.653 33.820 1.00 76.81 274 LYS A C 1
ATOM 2162 O O . LYS A 1 274 ? -24.603 8.579 33.906 1.00 76.81 274 LYS A O 1
ATOM 2167 N N . PRO A 1 275 ? -24.106 6.506 33.195 1.00 70.62 275 PRO A N 1
ATOM 2168 C CA . PRO A 1 275 ? -25.430 6.192 32.698 1.00 70.62 275 PRO A CA 1
ATOM 2169 C C . PRO A 1 275 ? -26.436 6.245 33.836 1.00 70.62 275 PRO A C 1
ATOM 2171 O O . PRO A 1 275 ? -26.204 5.733 34.928 1.00 70.62 275 PRO A O 1
ATOM 2174 N N . THR A 1 276 ? -27.594 6.822 33.549 1.00 72.31 276 THR A N 1
ATOM 2175 C CA . THR A 1 276 ? -28.736 6.843 34.467 1.00 72.31 276 THR A CA 1
ATOM 2176 C C . THR A 1 276 ? -29.470 5.501 34.507 1.00 72.31 276 THR A C 1
ATOM 2178 O O . THR A 1 276 ? -30.231 5.228 35.435 1.00 72.31 276 THR A O 1
ATOM 2181 N N . LYS A 1 277 ? -29.254 4.646 33.499 1.00 79.69 277 LYS A N 1
ATOM 2182 C CA . LYS A 1 277 ? -29.871 3.323 33.384 1.00 79.69 277 LYS A CA 1
ATOM 2183 C C . LYS A 1 277 ? -29.026 2.256 34.078 1.00 79.69 277 LYS A C 1
ATOM 2185 O O . LYS A 1 277 ? -27.807 2.238 33.947 1.00 79.69 277 LYS A O 1
ATOM 2190 N N . LYS A 1 278 ? -29.706 1.287 34.707 1.00 80.50 278 LYS A N 1
ATOM 2191 C CA . LYS A 1 278 ? -29.080 0.089 35.306 1.00 80.50 278 LYS A CA 1
ATOM 2192 C C . LYS A 1 278 ? -28.332 -0.782 34.296 1.00 80.50 278 LYS A C 1
ATOM 2194 O O . LYS A 1 278 ? -27.486 -1.580 34.676 1.00 80.50 278 LYS A O 1
ATOM 2199 N N . GLN A 1 279 ? -28.669 -0.662 33.020 1.00 88.19 279 GLN A N 1
ATOM 2200 C CA . GLN A 1 279 ? -28.011 -1.366 31.936 1.00 88.19 279 GLN A CA 1
ATOM 2201 C C . GLN A 1 279 ? -27.922 -0.428 30.741 1.00 88.19 279 GLN A C 1
ATOM 2203 O O . GLN A 1 279 ? -28.903 0.241 30.412 1.00 88.19 279 GLN A O 1
ATOM 2208 N N . THR A 1 280 ? -26.758 -0.385 30.105 1.00 90.56 280 THR A N 1
ATOM 2209 C CA . THR A 1 280 ? -26.543 0.390 28.885 1.00 90.56 280 THR A CA 1
ATOM 2210 C C . THR A 1 280 ? -25.719 -0.417 27.896 1.00 90.56 280 THR A C 1
ATOM 2212 O O . THR A 1 280 ? -24.847 -1.197 28.289 1.00 90.56 280 THR A O 1
ATOM 2215 N N . LYS A 1 281 ? -26.017 -0.254 26.611 1.00 94.56 281 LYS A N 1
ATOM 2216 C CA . LYS A 1 281 ? -25.215 -0.818 25.531 1.00 94.56 281 LYS A CA 1
ATOM 2217 C C . LYS A 1 281 ? -24.189 0.214 25.094 1.00 94.56 281 LYS A C 1
ATOM 2219 O O . LYS A 1 281 ? -24.568 1.328 24.751 1.00 94.56 281 LYS A O 1
ATOM 2224 N N . ILE A 1 282 ? -22.916 -0.155 25.092 1.00 95.94 282 ILE A N 1
ATOM 2225 C CA . ILE A 1 282 ? -21.841 0.667 24.538 1.00 95.94 282 ILE A CA 1
ATOM 2226 C C . ILE A 1 282 ? -21.365 0.007 23.251 1.00 95.94 282 ILE A C 1
ATOM 2228 O O . ILE A 1 282 ? -21.085 -1.191 23.266 1.00 95.94 282 ILE A O 1
ATOM 2232 N N . SER A 1 283 ? -21.256 0.782 22.171 1.00 98.12 283 SER A N 1
ATOM 2233 C CA . SER A 1 283 ? -20.646 0.328 20.916 1.00 98.12 283 SER A CA 1
ATOM 2234 C C . SER A 1 283 ? -19.519 1.253 20.478 1.00 98.12 283 SER A C 1
ATOM 2236 O O . SER A 1 283 ? -19.616 2.469 20.654 1.00 98.12 283 SER A O 1
ATOM 2238 N N . VAL A 1 284 ? -18.502 0.697 19.823 1.00 98.62 284 VAL A N 1
ATOM 2239 C CA . VAL A 1 284 ? -17.478 1.461 19.093 1.00 98.62 284 VAL A CA 1
ATOM 2240 C C . VAL A 1 284 ? -17.392 0.945 17.659 1.00 98.62 284 VAL A C 1
ATOM 2242 O O . VAL A 1 284 ? -17.535 -0.253 17.420 1.00 98.62 284 VAL A O 1
ATOM 2245 N N . GLN A 1 285 ? -17.175 1.855 16.714 1.00 98.44 285 GLN A N 1
ATOM 2246 C CA . GLN A 1 285 ? -17.081 1.574 15.282 1.00 98.44 285 GLN A CA 1
ATOM 2247 C C . GLN A 1 285 ? -15.918 2.363 14.675 1.00 98.44 285 GLN A C 1
ATOM 2249 O O . GLN A 1 285 ? -15.819 3.566 14.903 1.00 98.44 285 GLN A O 1
ATOM 2254 N N . SER A 1 286 ? -15.059 1.713 13.895 1.00 98.50 286 SER A N 1
ATOM 2255 C CA . SER A 1 286 ? -14.018 2.357 13.081 1.00 98.50 286 SER A CA 1
ATOM 2256 C C . SER A 1 286 ? -14.607 2.941 11.793 1.00 98.50 286 SER A C 1
ATOM 2258 O O . SER A 1 286 ? -15.494 2.327 11.192 1.00 98.50 286 SER A O 1
ATOM 2260 N N . VAL A 1 287 ? -14.078 4.085 11.351 1.00 98.38 287 VAL A N 1
ATOM 2261 C CA . VAL A 1 287 ? -14.394 4.745 10.074 1.00 98.38 287 VAL A CA 1
ATOM 2262 C C . VAL A 1 287 ? -13.099 5.111 9.349 1.00 98.38 287 VAL A C 1
ATOM 2264 O O . VAL A 1 287 ? -12.227 5.744 9.950 1.00 98.38 287 VAL A O 1
ATOM 2267 N N . ASN A 1 288 ? -12.967 4.735 8.076 1.00 97.00 288 ASN A N 1
ATOM 2268 C CA . ASN A 1 288 ? -11.761 4.989 7.278 1.00 97.00 288 ASN A CA 1
ATOM 2269 C C . ASN A 1 288 ? -11.778 6.363 6.569 1.00 97.00 288 ASN A C 1
ATOM 2271 O O . ASN A 1 288 ? -12.727 7.142 6.718 1.00 97.00 288 ASN A O 1
ATOM 2275 N N . HIS A 1 289 ? -10.720 6.691 5.816 1.00 94.50 289 HIS A N 1
ATOM 2276 C CA . HIS A 1 289 ? -10.597 7.979 5.100 1.00 94.50 289 HIS A CA 1
ATOM 2277 C C . HIS A 1 289 ? -11.568 8.139 3.921 1.00 94.50 289 HIS A C 1
ATOM 2279 O O . HIS A 1 289 ? -11.747 9.251 3.427 1.00 94.50 289 HIS A O 1
ATOM 2285 N N . PHE A 1 290 ? -12.264 7.069 3.532 1.00 95.38 290 PHE A N 1
ATOM 2286 C CA . PHE A 1 290 ? -13.329 7.079 2.524 1.00 95.38 290 PHE A CA 1
ATOM 2287 C C . PHE A 1 290 ? -14.736 7.030 3.143 1.00 95.38 290 PHE A C 1
ATOM 2289 O O . PHE A 1 290 ? -15.728 6.877 2.434 1.00 95.38 290 PHE A O 1
ATOM 2296 N 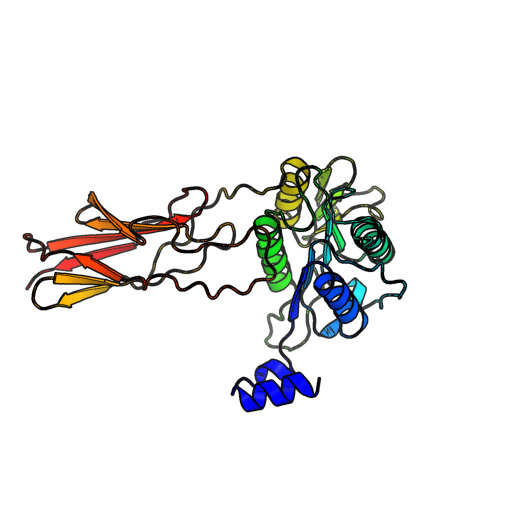N . ASN A 1 291 ? -14.846 7.252 4.460 1.00 97.12 291 ASN A N 1
ATOM 2297 C CA . ASN A 1 291 ? -16.096 7.259 5.233 1.00 97.12 291 ASN A CA 1
ATOM 2298 C C . ASN A 1 291 ? -16.831 5.910 5.285 1.00 97.12 291 ASN A C 1
ATOM 2300 O O . ASN A 1 291 ? -18.010 5.866 5.651 1.00 97.12 291 ASN A O 1
ATOM 2304 N N . LEU A 1 292 ? -16.147 4.810 4.972 1.00 98.19 292 LEU A N 1
ATOM 2305 C CA . LEU A 1 292 ? -16.693 3.471 5.141 1.00 98.19 292 LEU A CA 1
ATOM 2306 C C . LEU A 1 292 ? -16.601 3.067 6.607 1.00 98.19 292 LEU A C 1
ATOM 2308 O O . LEU A 1 292 ? -15.628 3.369 7.302 1.00 98.19 292 LEU A O 1
ATOM 2312 N N . GLN A 1 293 ? -17.654 2.414 7.084 1.00 98.38 293 GLN A N 1
ATOM 2313 C CA . GLN A 1 293 ? -17.829 2.104 8.492 1.00 98.38 293 GLN A CA 1
ATOM 2314 C C . GLN A 1 293 ? -17.728 0.599 8.708 1.00 98.38 293 GLN A C 1
ATOM 2316 O O . GLN A 1 293 ? -18.386 -0.175 8.017 1.00 98.38 293 GLN A O 1
ATOM 2321 N N . SER A 1 294 ? -16.930 0.206 9.693 1.00 98.50 294 SER A N 1
ATOM 2322 C CA . SER A 1 294 ? -16.874 -1.175 10.181 1.00 98.50 294 SER A CA 1
ATOM 2323 C C . SER A 1 294 ? -18.194 -1.627 10.819 1.00 98.50 294 SER A C 1
ATOM 2325 O O . SER A 1 294 ? -19.079 -0.818 11.115 1.00 98.50 294 SER A O 1
ATOM 2327 N N . GLU A 1 295 ? -18.302 -2.922 11.111 1.00 98.25 295 GLU A N 1
ATOM 2328 C CA . GLU A 1 295 ? -19.279 -3.414 12.082 1.00 98.25 295 GLU A CA 1
ATOM 2329 C C . GLU A 1 295 ? -19.026 -2.821 13.478 1.00 98.25 295 GLU A C 1
ATOM 2331 O O . GLU A 1 295 ? -17.910 -2.437 13.837 1.00 98.25 295 GLU A O 1
ATOM 2336 N N . LYS A 1 296 ? -20.081 -2.748 14.293 1.00 98.31 296 LYS A N 1
ATOM 2337 C CA . LYS A 1 296 ? -19.970 -2.272 15.676 1.00 98.31 296 LYS A CA 1
ATOM 2338 C C . LYS A 1 296 ? -19.462 -3.380 16.589 1.00 98.31 296 LYS A C 1
ATOM 2340 O O . LYS A 1 296 ? -20.019 -4.474 16.614 1.00 98.31 296 LYS A O 1
ATOM 2345 N N . THR A 1 297 ? -18.513 -3.036 17.449 1.00 98.56 297 THR A N 1
ATOM 2346 C CA . THR A 1 297 ? -18.152 -3.875 18.595 1.00 98.56 297 THR A CA 1
ATOM 2347 C C . THR A 1 297 ? -18.893 -3.384 19.814 1.00 98.56 297 THR A C 1
ATOM 2349 O O . THR A 1 297 ? -18.836 -2.197 20.131 1.00 98.56 297 THR A O 1
ATOM 2352 N N . GLU A 1 298 ? -19.621 -4.282 20.475 1.00 97.81 298 GLU A N 1
ATOM 2353 C CA . GLU A 1 298 ? -20.606 -3.921 21.491 1.00 97.81 298 GLU A CA 1
ATOM 2354 C C . GLU A 1 298 ? -20.361 -4.635 22.819 1.00 97.81 298 GLU A C 1
ATOM 2356 O O . GLU A 1 298 ? -19.935 -5.788 22.869 1.00 97.81 298 GLU A O 1
ATOM 2361 N N . ILE A 1 299 ? -20.699 -3.956 23.911 1.00 95.56 299 ILE A N 1
ATOM 2362 C CA . ILE A 1 299 ? -20.751 -4.540 25.246 1.00 95.56 299 ILE A CA 1
ATOM 2363 C C . ILE A 1 299 ? -21.989 -4.041 25.985 1.00 95.56 299 ILE A C 1
ATOM 2365 O O . ILE A 1 299 ? -22.349 -2.862 25.941 1.00 95.56 299 ILE A O 1
ATOM 2369 N N . ILE A 1 300 ? -22.647 -4.954 26.694 1.00 93.50 300 ILE A N 1
ATOM 2370 C CA . ILE A 1 300 ? -23.717 -4.613 27.624 1.00 93.50 300 ILE A CA 1
ATOM 2371 C C . ILE A 1 300 ? -23.088 -4.378 28.992 1.00 93.50 300 ILE A C 1
ATOM 2373 O O . ILE A 1 300 ? -22.665 -5.320 29.663 1.00 93.50 300 ILE A O 1
ATOM 2377 N N . TYR A 1 301 ? -23.072 -3.125 29.425 1.00 86.25 301 TYR A N 1
ATOM 2378 C CA . TYR A 1 301 ? -22.624 -2.761 30.757 1.00 86.25 301 TYR A CA 1
ATOM 2379 C C . TYR A 1 301 ? -23.806 -2.761 31.730 1.00 86.25 301 TYR A C 1
ATOM 2381 O O . TYR A 1 301 ? -24.840 -2.142 31.462 1.00 86.25 301 TYR A O 1
ATOM 2389 N N . LYS A 1 302 ? -23.660 -3.452 32.865 1.00 84.38 302 LYS A N 1
ATOM 2390 C CA . LYS A 1 302 ? -24.659 -3.509 33.940 1.00 84.38 302 LYS A CA 1
ATOM 2391 C C . LYS A 1 302 ? -24.117 -2.814 35.184 1.00 84.38 302 LYS A C 1
ATOM 2393 O O . LYS A 1 302 ? -23.032 -3.141 35.652 1.00 84.38 302 LYS A O 1
ATOM 2398 N N . TYR A 1 303 ? -24.902 -1.885 35.711 1.00 70.62 303 TYR A N 1
ATOM 2399 C CA . TYR A 1 303 ? -24.680 -1.242 36.996 1.00 70.62 303 TYR A CA 1
ATOM 2400 C C . TYR A 1 303 ? -25.111 -2.199 38.115 1.00 70.62 303 TYR A C 1
ATOM 2402 O O . TYR A 1 303 ? -26.216 -2.750 38.049 1.00 70.62 303 TYR A O 1
ATOM 2410 N N . ILE A 1 304 ? -24.250 -2.399 39.114 1.00 61.84 304 ILE A N 1
ATOM 2411 C CA . ILE A 1 304 ? -24.584 -3.095 40.366 1.00 61.84 304 ILE A CA 1
ATOM 2412 C C . ILE A 1 304 ? -24.898 -2.037 41.417 1.00 61.84 304 ILE A C 1
ATOM 2414 O O . ILE A 1 304 ? -24.057 -1.127 41.584 1.00 61.84 304 ILE A O 1
#

Sequence (304 aa):
CKILKEVGIQTSHPELETAPFLLWGHSGGGYWSLAMLRDYPERILAVVCYSAAGDPQWDYSCKAAKIPLLLRHAGANDGTPEIRCPETAANTFNKLRSMDAPASIAYNEGQNHNFSYLRYMMIPFFEAALKQRLPQDGSSGLRDIQRDKSWLGDTLSFAIFKESDYRGDKSSMCLFPDETTARNWQEFVSTGTVIDTTPPPPPFDLRVGNEENSFVITWQADADIESGIMHFNIYQDDRLIGRLPEAGSYQTFDTNGDNTIPINVPKMKYIIGKPTKKQTKISVQSVNHF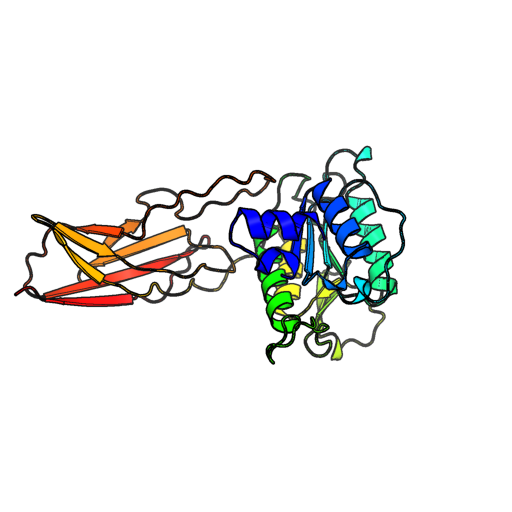NLQSEKTEIIYKYI

pLDDT: mean 93.12, std 7.82, range [54.28, 98.81]